Protein AF-A0A7R9R1J5-F1 (afdb_monomer)

Mean predicted aligned error: 9.95 Å

Sequence (197 aa):
ITLSDVMETMSLGPNGSLLYCIDFLDENFDWFCDELVNAVKSVTKPNESMVPYVIIDCPGQIELYTNHTALKSFVNKLNSLAKRETPTDGSDGSVGLDVRLVVVNIVDSHYTNDASKFISVALNCLNSMIHLEMPHISVLSKVDLIQKYSKTDFGLDFYCDLLDLNYLVDKVNEQNDPFLAKYKKLTAALAGVIEDY

Foldseek 3Di:
DDLVVQCVVVVDDSVRSLLVVLLVCLVVVVVVVVVVVVVQVVPDDPPDPDRDDDDDDDDPDLCCLQPRCSVLSSLVVVVVLLVDDQPPDPPDPPPSDNDDDEAEAEDECLQLQALVSLLVVLLSQVSSCVRNVHHYDYHYPPVVCNVVNDPRPDDPVCSVVVPDSVVSLVVQCVVPDPVSVVCSVVSVVSSVVSVVD

Organism: NCBI:txid334625

pLDDT: mean 77.66, std 12.55, range [39.31, 91.81]

Solvent-accessible surface area (backbone atoms only — not comparable to full-atom values): 11901 Å² total; per-residue (Å²): 138,52,65,66,57,41,24,68,74,68,73,36,56,77,70,57,21,49,53,49,52,43,43,54,48,43,76,43,40,68,62,53,48,54,52,49,52,51,55,52,57,74,73,52,53,99,87,55,92,68,81,85,86,84,87,82,89,72,79,90,58,64,61,51,50,69,72,43,59,42,56,38,50,39,52,50,54,52,52,50,36,34,68,41,74,60,65,91,60,89,81,58,91,70,80,52,52,73,47,87,81,71,46,75,46,78,40,65,37,78,40,68,76,39,55,68,50,35,53,55,50,52,52,49,53,52,47,32,35,65,61,56,72,50,60,69,46,80,40,78,34,66,62,85,50,44,78,73,76,44,86,59,96,61,62,71,63,55,75,73,65,61,79,58,52,65,59,40,43,51,52,52,49,69,69,67,45,76,70,53,56,74,41,47,71,55,53,47,52,54,36,49,60,61,73,77,107

Radius of gyration: 21.5 Å; Cα contacts (8 Å, |Δi|>4): 169; chains: 1; bounding box: 44×46×65 Å

Structure (mmCIF, N/CA/C/O backbone):
data_AF-A0A7R9R1J5-F1
#
_entry.id   AF-A0A7R9R1J5-F1
#
loop_
_atom_site.group_PDB
_atom_site.id
_atom_site.type_symbol
_atom_site.label_atom_id
_atom_site.label_alt_id
_atom_site.label_comp_id
_atom_site.label_asym_id
_atom_site.label_entity_id
_atom_site.label_seq_id
_atom_site.pdbx_PDB_ins_code
_atom_site.Cartn_x
_atom_site.Cartn_y
_atom_site.Cartn_z
_atom_site.occupancy
_atom_site.B_iso_or_equiv
_atom_site.auth_seq_id
_atom_site.auth_comp_id
_atom_site.auth_asym_id
_atom_site.auth_atom_id
_atom_site.pdbx_PDB_model_num
ATOM 1 N N . ILE A 1 1 ? 19.173 6.528 -9.578 1.00 70.25 1 ILE A N 1
ATOM 2 C 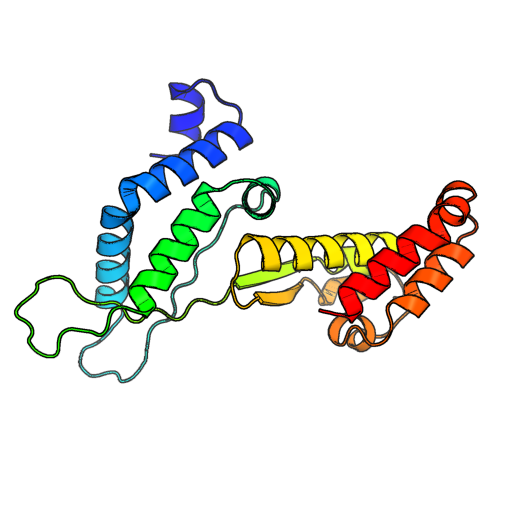CA . ILE A 1 1 ? 18.865 7.662 -8.683 1.00 70.25 1 ILE A CA 1
ATOM 3 C C . ILE A 1 1 ? 18.465 7.091 -7.335 1.00 70.25 1 ILE A C 1
ATOM 5 O O . ILE A 1 1 ? 17.623 6.201 -7.301 1.00 70.25 1 ILE A O 1
ATOM 9 N N . THR A 1 2 ? 19.137 7.482 -6.259 1.00 83.69 2 THR A N 1
ATOM 10 C CA . THR A 1 2 ? 18.783 7.047 -4.901 1.00 83.69 2 THR A CA 1
ATOM 11 C C . THR A 1 2 ? 17.933 8.111 -4.208 1.00 83.69 2 THR A C 1
ATOM 13 O O . THR A 1 2 ? 17.929 9.272 -4.615 1.00 83.69 2 THR A O 1
ATOM 16 N N . LEU A 1 3 ? 17.216 7.730 -3.145 1.00 83.50 3 LEU A N 1
ATOM 17 C CA . LEU A 1 3 ? 16.446 8.680 -2.334 1.00 83.50 3 LEU A CA 1
ATOM 18 C C . LEU A 1 3 ? 17.342 9.805 -1.788 1.00 83.50 3 LEU A C 1
ATOM 20 O O . LEU A 1 3 ? 16.948 10.967 -1.815 1.00 83.50 3 LEU A O 1
ATOM 24 N N . SER A 1 4 ? 18.558 9.465 -1.345 1.00 86.50 4 SER A N 1
ATOM 25 C CA . SER A 1 4 ? 19.550 10.426 -0.855 1.00 86.50 4 SER A CA 1
ATOM 26 C C . SER A 1 4 ? 19.950 11.437 -1.931 1.00 86.50 4 SER A C 1
ATOM 28 O O . SER A 1 4 ? 19.957 12.635 -1.656 1.00 86.50 4 SER A O 1
ATOM 30 N N . ASP A 1 5 ? 20.172 10.982 -3.169 1.00 87.31 5 ASP A N 1
ATOM 31 C CA . ASP A 1 5 ? 20.510 11.874 -4.289 1.00 87.31 5 ASP A CA 1
ATOM 32 C C . ASP A 1 5 ? 19.386 12.890 -4.554 1.00 87.31 5 ASP A C 1
ATOM 34 O O . ASP A 1 5 ? 19.644 14.065 -4.816 1.00 87.31 5 ASP A O 1
ATOM 38 N N . VAL A 1 6 ? 18.123 12.453 -4.464 1.00 87.44 6 VAL A N 1
ATOM 39 C CA . VAL A 1 6 ? 16.944 13.319 -4.636 1.00 87.44 6 VAL A CA 1
ATOM 40 C C . VAL A 1 6 ? 16.826 14.316 -3.490 1.00 87.44 6 VAL A C 1
ATOM 42 O O . VAL A 1 6 ? 16.551 15.489 -3.736 1.00 87.44 6 VAL A O 1
ATOM 45 N N . MET A 1 7 ? 17.037 13.878 -2.247 1.00 87.56 7 MET A N 1
ATOM 46 C CA . MET A 1 7 ? 17.012 14.760 -1.075 1.00 87.56 7 MET A CA 1
ATOM 47 C C . MET A 1 7 ? 18.022 15.901 -1.215 1.00 87.56 7 MET A C 1
ATOM 49 O O . MET A 1 7 ? 17.665 17.060 -1.006 1.00 87.56 7 MET A O 1
ATOM 53 N N . GLU A 1 8 ? 19.253 15.590 -1.622 1.00 89.06 8 GLU A N 1
ATOM 54 C CA . GLU A 1 8 ? 20.317 16.583 -1.802 1.00 89.06 8 GLU A CA 1
ATOM 55 C C . GLU A 1 8 ? 20.059 17.497 -3.006 1.00 89.06 8 GLU A C 1
ATOM 57 O O . GLU A 1 8 ? 20.161 18.719 -2.895 1.00 89.06 8 GLU A O 1
ATOM 62 N N . THR A 1 9 ? 19.670 16.925 -4.147 1.00 88.19 9 THR A N 1
ATOM 63 C CA . THR A 1 9 ? 19.517 17.677 -5.404 1.00 88.19 9 THR A CA 1
ATOM 64 C C . THR A 1 9 ? 18.277 18.569 -5.402 1.00 88.19 9 THR A C 1
ATOM 66 O O . THR A 1 9 ? 18.324 19.704 -5.873 1.00 88.19 9 THR A O 1
ATOM 69 N N . MET A 1 10 ? 17.156 18.070 -4.874 1.00 85.81 10 MET A N 1
ATOM 70 C CA . MET A 1 10 ? 15.873 18.782 -4.869 1.00 85.81 10 MET A CA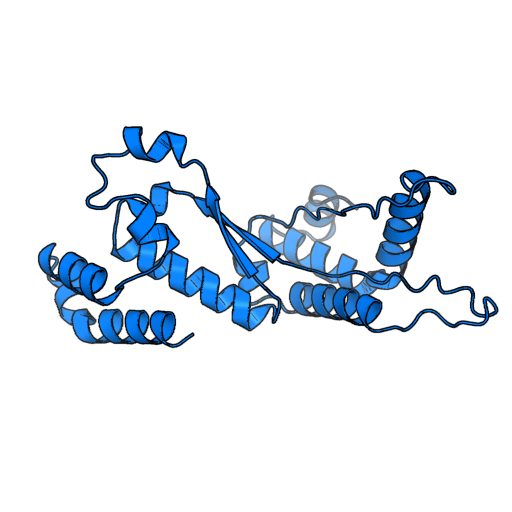 1
ATOM 71 C C . MET A 1 10 ? 15.634 19.558 -3.566 1.00 85.81 10 MET A C 1
ATOM 73 O O . MET A 1 10 ? 14.635 20.266 -3.460 1.00 85.81 10 MET A O 1
ATOM 77 N N . SER A 1 11 ? 16.530 19.445 -2.573 1.00 88.94 11 SER A N 1
ATOM 78 C CA . SER A 1 11 ? 16.364 20.047 -1.238 1.00 88.94 11 SER A CA 1
ATOM 79 C C . SER A 1 11 ? 15.032 19.667 -0.571 1.00 88.94 11 SER A C 1
ATOM 81 O O . SER A 1 11 ? 14.379 20.488 0.076 1.00 88.94 11 SER A O 1
ATOM 83 N N . LEU A 1 12 ? 14.614 18.411 -0.750 1.00 88.56 12 LEU A N 1
ATOM 84 C CA . LEU A 1 12 ? 13.368 17.867 -0.215 1.00 88.56 12 LEU A CA 1
ATOM 85 C C . LEU A 1 12 ? 13.627 17.053 1.059 1.00 88.56 12 LEU A C 1
ATOM 87 O O . LEU A 1 12 ? 14.676 16.434 1.234 1.00 88.56 12 LEU A O 1
ATOM 91 N N . GLY A 1 13 ? 12.639 17.037 1.958 1.00 88.31 13 GLY A N 1
ATOM 92 C CA . GLY A 1 13 ? 12.633 16.116 3.096 1.00 88.31 13 GLY A CA 1
ATOM 93 C C . GLY A 1 13 ? 12.353 14.666 2.664 1.00 88.31 13 GLY A C 1
ATOM 94 O O . GLY A 1 13 ? 11.869 14.451 1.552 1.00 88.31 13 GLY A O 1
ATOM 95 N N . PRO A 1 14 ? 12.559 13.670 3.548 1.00 85.12 14 PRO A N 1
ATOM 96 C CA . PRO A 1 14 ? 12.478 12.245 3.201 1.00 85.12 14 PRO A CA 1
ATOM 97 C C . PRO A 1 14 ? 11.175 11.833 2.499 1.00 85.12 14 PRO A C 1
ATOM 99 O O . PRO A 1 14 ? 11.214 11.154 1.476 1.00 85.12 14 PRO A O 1
ATOM 102 N N . ASN A 1 15 ? 10.022 12.293 3.001 1.00 85.25 15 ASN A N 1
ATOM 103 C CA . ASN A 1 15 ? 8.720 11.977 2.405 1.00 85.25 15 ASN A CA 1
ATOM 104 C C . ASN A 1 15 ? 8.521 12.681 1.054 1.00 85.25 15 ASN A C 1
ATOM 106 O O . ASN A 1 15 ? 7.999 12.078 0.124 1.00 85.25 15 ASN A O 1
ATOM 110 N N . GLY A 1 16 ? 8.974 13.932 0.919 1.00 86.81 16 GLY A N 1
ATOM 111 C CA . GLY A 1 16 ? 8.889 14.677 -0.342 1.00 86.81 16 GLY A CA 1
ATOM 112 C C . GLY A 1 16 ? 9.748 14.050 -1.439 1.00 86.81 16 GLY A C 1
ATOM 113 O O . GLY A 1 16 ? 9.293 13.891 -2.567 1.00 86.81 16 GLY A O 1
ATOM 114 N N . SER A 1 17 ? 10.962 13.621 -1.093 1.00 88.75 17 SER A N 1
ATOM 115 C CA . SER A 1 17 ? 11.841 12.894 -2.011 1.00 88.75 17 SER A CA 1
ATOM 116 C C . SER A 1 17 ? 11.265 11.545 -2.420 1.00 88.75 17 SER A C 1
ATOM 118 O O . SER A 1 17 ? 11.443 11.131 -3.559 1.00 88.75 17 SER A O 1
ATOM 120 N N . LEU A 1 18 ? 10.554 10.864 -1.520 1.00 87.56 18 LEU A N 1
ATOM 121 C CA . LEU A 1 18 ? 9.912 9.593 -1.829 1.00 87.56 18 LEU A CA 1
ATOM 122 C C . LEU A 1 18 ? 8.766 9.762 -2.833 1.00 87.56 18 LEU A C 1
ATOM 124 O O . LEU A 1 18 ? 8.685 8.982 -3.777 1.00 87.56 18 LEU A O 1
ATOM 128 N N . LEU A 1 19 ? 7.927 10.789 -2.659 1.00 86.62 19 LEU A N 1
ATOM 129 C CA . LEU A 1 19 ? 6.870 11.129 -3.621 1.00 86.62 19 LEU A CA 1
ATOM 130 C C . LEU A 1 19 ? 7.473 11.406 -5.001 1.00 86.62 19 LEU A C 1
ATOM 132 O O . LEU A 1 19 ? 7.076 10.774 -5.976 1.00 86.62 19 LEU A O 1
ATOM 136 N N . TYR A 1 20 ? 8.524 12.229 -5.043 1.00 89.06 20 TYR A N 1
ATOM 137 C CA . TYR A 1 20 ? 9.254 12.525 -6.274 1.00 89.06 20 TYR A CA 1
ATOM 138 C C . TYR A 1 20 ? 9.823 11.265 -6.942 1.00 89.06 20 TYR A C 1
ATOM 140 O O . TYR A 1 20 ? 9.736 11.115 -8.156 1.00 89.06 20 TYR A O 1
ATOM 148 N N . CYS A 1 21 ? 10.396 10.333 -6.174 1.00 89.31 21 CYS A N 1
ATOM 149 C CA . CYS A 1 21 ? 10.896 9.072 -6.728 1.00 89.31 21 CYS A CA 1
ATOM 150 C C . CYS A 1 21 ? 9.784 8.249 -7.394 1.00 89.31 21 CYS A C 1
ATOM 152 O O . CYS A 1 21 ? 10.038 7.615 -8.416 1.00 89.31 21 CYS A O 1
ATOM 154 N N . ILE A 1 22 ? 8.575 8.244 -6.825 1.00 88.88 22 ILE A N 1
ATOM 155 C CA . ILE A 1 22 ? 7.426 7.535 -7.403 1.00 88.88 22 ILE A CA 1
ATOM 156 C C . ILE A 1 22 ? 6.906 8.256 -8.650 1.00 88.88 22 ILE A C 1
ATOM 158 O O . ILE A 1 22 ? 6.609 7.582 -9.632 1.00 88.88 22 ILE A O 1
ATOM 162 N N . ASP A 1 23 ? 6.854 9.590 -8.650 1.00 89.69 23 ASP A N 1
ATOM 163 C CA . ASP A 1 23 ? 6.521 10.374 -9.849 1.00 89.69 23 ASP A CA 1
ATOM 164 C C . ASP A 1 23 ? 7.506 10.080 -10.983 1.00 89.69 23 ASP A C 1
ATOM 166 O O . ASP A 1 23 ? 7.111 9.728 -12.092 1.00 89.69 23 ASP A O 1
ATOM 170 N N . PHE A 1 24 ? 8.803 10.131 -10.678 1.00 91.56 24 PHE A N 1
ATOM 171 C CA . PHE A 1 24 ? 9.857 9.835 -11.639 1.00 91.56 24 PHE A CA 1
ATOM 172 C C . PHE A 1 24 ? 9.759 8.397 -12.167 1.00 91.56 24 PHE A C 1
ATOM 174 O O . PHE A 1 24 ? 9.963 8.161 -13.357 1.00 91.56 24 PHE A O 1
ATOM 181 N N . LEU A 1 25 ? 9.430 7.426 -11.310 1.00 90.25 25 LEU A N 1
ATOM 182 C CA . LEU A 1 25 ? 9.207 6.042 -11.732 1.00 90.25 25 LEU A CA 1
ATOM 183 C C . LEU A 1 25 ? 7.984 5.914 -12.655 1.00 90.25 25 LEU A C 1
ATOM 185 O O . LEU A 1 25 ? 8.049 5.186 -13.643 1.00 90.25 25 LEU A O 1
ATOM 189 N N . ASP A 1 26 ? 6.891 6.621 -12.359 1.00 90.94 26 ASP A N 1
ATOM 190 C CA . ASP A 1 26 ? 5.673 6.605 -13.176 1.00 90.94 26 ASP A CA 1
ATOM 191 C C . ASP A 1 26 ? 5.871 7.280 -14.545 1.00 90.94 26 ASP A C 1
ATOM 193 O O . ASP A 1 26 ? 5.334 6.813 -15.556 1.00 90.94 26 ASP A O 1
ATOM 197 N N . GLU A 1 27 ? 6.666 8.350 -14.607 1.00 91.56 27 GLU A N 1
ATOM 198 C CA . GLU A 1 27 ? 7.060 9.001 -15.864 1.00 91.56 27 GLU A CA 1
ATOM 199 C C . GLU A 1 27 ? 7.967 8.104 -16.717 1.00 91.56 27 GLU A C 1
ATOM 201 O O . GLU A 1 27 ? 7.839 8.080 -17.940 1.00 91.56 27 GLU A O 1
ATOM 206 N N . ASN A 1 28 ? 8.843 7.321 -16.082 1.00 90.94 28 ASN A N 1
ATOM 207 C CA . ASN A 1 28 ? 9.781 6.412 -16.746 1.00 90.94 28 ASN A CA 1
ATOM 208 C C . ASN A 1 28 ? 9.271 4.958 -16.763 1.00 90.94 28 ASN A C 1
ATOM 210 O O . ASN A 1 28 ? 10.048 4.007 -16.654 1.00 90.94 28 ASN A O 1
ATOM 214 N N . PHE A 1 29 ? 7.957 4.778 -16.908 1.00 89.38 29 PHE A N 1
ATOM 215 C CA . PHE A 1 29 ? 7.307 3.468 -16.840 1.00 89.38 29 PHE A CA 1
ATOM 216 C C . PHE A 1 29 ? 7.820 2.465 -17.887 1.00 89.38 29 PHE A C 1
ATOM 218 O O . PHE A 1 29 ? 7.972 1.283 -17.582 1.00 89.38 29 PHE A O 1
ATOM 225 N N . ASP A 1 30 ? 8.128 2.927 -19.101 1.00 88.12 30 ASP A N 1
ATOM 226 C CA . ASP A 1 30 ? 8.630 2.065 -20.180 1.00 88.12 30 ASP A CA 1
ATOM 227 C C . ASP A 1 30 ? 9.972 1.419 -19.805 1.00 88.12 30 ASP A C 1
ATOM 229 O O . ASP A 1 30 ? 10.159 0.217 -19.986 1.00 88.12 30 ASP A O 1
ATOM 233 N N . TRP A 1 31 ? 10.867 2.187 -19.173 1.00 90.75 31 TRP A N 1
ATOM 234 C CA . TRP A 1 31 ? 12.130 1.660 -18.652 1.00 90.75 31 TRP A CA 1
ATOM 235 C C . TRP A 1 31 ? 11.894 0.579 -17.589 1.00 90.75 31 TRP A C 1
ATOM 237 O O . TRP A 1 31 ? 12.532 -0.472 -17.623 1.00 90.75 31 TRP A O 1
ATOM 247 N N . PHE A 1 32 ? 10.944 0.798 -16.672 1.00 89.19 32 PHE A N 1
ATOM 248 C CA . PHE A 1 32 ? 10.592 -0.205 -15.664 1.00 89.19 32 PHE A CA 1
ATOM 249 C C . PHE A 1 32 ? 10.073 -1.499 -16.307 1.00 89.19 32 PHE A C 1
ATOM 251 O O . PHE A 1 32 ? 10.412 -2.592 -15.855 1.00 89.19 32 PHE A O 1
ATOM 258 N N . CYS A 1 33 ? 9.274 -1.390 -17.371 1.00 86.38 33 CYS A N 1
ATOM 259 C CA . CYS A 1 33 ? 8.762 -2.549 -18.100 1.00 86.38 33 CYS A CA 1
ATOM 260 C C . CYS A 1 33 ? 9.885 -3.367 -18.736 1.00 86.38 33 CYS A C 1
ATOM 262 O O . CYS A 1 33 ? 9.887 -4.593 -18.610 1.00 86.38 33 CYS A O 1
ATOM 264 N N . ASP A 1 34 ? 10.848 -2.707 -19.378 1.00 86.88 34 ASP A N 1
ATOM 265 C CA . ASP A 1 34 ? 11.995 -3.377 -19.992 1.00 86.88 34 ASP A CA 1
ATOM 266 C C . ASP A 1 34 ? 12.834 -4.121 -18.945 1.00 86.88 34 ASP A C 1
ATOM 268 O O . ASP A 1 34 ? 13.179 -5.294 -19.130 1.00 86.88 34 ASP A O 1
ATOM 272 N N . GLU A 1 35 ? 13.099 -3.484 -17.803 1.00 89.06 35 GLU A N 1
ATOM 273 C CA . GLU A 1 35 ? 13.805 -4.110 -16.681 1.00 89.06 35 GLU A CA 1
ATOM 274 C C . GLU A 1 35 ? 13.026 -5.298 -16.102 1.00 89.06 35 GLU A C 1
ATOM 276 O O . GLU A 1 35 ? 13.607 -6.358 -15.852 1.00 89.06 35 GLU A O 1
ATOM 281 N N . LEU A 1 36 ? 11.705 -5.173 -15.951 1.00 86.50 36 LEU A N 1
ATOM 282 C CA . LEU A 1 36 ? 10.837 -6.254 -15.483 1.00 86.50 36 LEU A CA 1
ATOM 283 C C . LEU A 1 36 ? 10.868 -7.455 -16.440 1.00 86.50 36 LEU A C 1
ATOM 285 O O . LEU A 1 36 ? 11.023 -8.597 -16.000 1.00 86.50 36 LEU A O 1
ATOM 289 N N . VAL A 1 37 ? 10.765 -7.210 -17.748 1.00 84.06 37 VAL A N 1
ATOM 290 C CA . VAL A 1 37 ? 10.850 -8.245 -18.791 1.00 84.06 37 VAL A CA 1
ATOM 291 C C . VAL A 1 37 ? 12.206 -8.947 -18.733 1.00 84.06 37 VAL A C 1
ATOM 293 O O . VAL A 1 37 ? 12.266 -10.179 -18.791 1.00 84.06 37 VAL A O 1
ATOM 296 N N . ASN A 1 38 ? 13.296 -8.191 -18.606 1.00 85.62 38 ASN A N 1
ATOM 297 C CA . ASN A 1 38 ? 14.646 -8.743 -18.509 1.00 85.62 38 ASN A CA 1
ATOM 298 C C . ASN A 1 38 ? 14.826 -9.583 -17.238 1.00 85.62 38 ASN A C 1
ATOM 300 O O . ASN A 1 38 ? 15.354 -10.698 -17.311 1.00 85.62 38 ASN A O 1
ATOM 304 N N . ALA A 1 39 ? 14.325 -9.107 -16.096 1.00 86.25 39 ALA A N 1
ATOM 305 C CA . ALA A 1 39 ? 14.359 -9.836 -14.833 1.00 86.25 39 ALA A CA 1
ATOM 306 C C . ALA A 1 39 ? 13.590 -11.162 -14.934 1.00 86.25 39 ALA A C 1
ATOM 308 O O . ALA A 1 39 ? 14.133 -12.218 -14.604 1.00 86.25 39 ALA A O 1
ATOM 309 N N . VAL A 1 40 ? 12.373 -11.141 -15.483 1.00 83.62 40 VAL A N 1
ATOM 310 C CA . VAL A 1 40 ? 11.545 -12.339 -15.698 1.00 83.62 40 VAL A CA 1
ATOM 311 C C . VAL A 1 40 ? 12.221 -13.326 -16.654 1.00 83.62 40 VAL A C 1
ATOM 313 O O . VAL A 1 40 ? 12.295 -14.519 -16.352 1.00 83.62 40 VAL A O 1
ATOM 316 N N . LYS A 1 41 ? 12.782 -12.861 -17.776 1.00 82.50 41 LYS A N 1
ATOM 317 C CA . LYS A 1 41 ? 13.528 -13.717 -18.717 1.00 82.50 41 LYS A CA 1
ATOM 318 C C . LYS A 1 41 ? 14.764 -14.355 -18.085 1.00 82.50 41 LYS A C 1
ATOM 320 O O . LYS A 1 41 ? 15.091 -15.485 -18.425 1.00 82.50 41 LYS A O 1
ATOM 325 N N . SER A 1 42 ? 15.437 -13.661 -17.167 1.00 84.81 42 SER A N 1
ATOM 326 C CA . SER A 1 42 ? 16.642 -14.182 -16.508 1.00 84.81 42 SER A CA 1
ATOM 327 C C . SER A 1 42 ? 16.358 -15.370 -15.579 1.00 84.81 42 SER A C 1
ATOM 329 O O . SER A 1 42 ? 17.218 -16.233 -15.404 1.00 84.81 42 SER A O 1
ATOM 331 N N . VAL A 1 43 ? 15.144 -15.437 -15.018 1.00 83.81 43 VAL A N 1
ATOM 332 C CA . VAL A 1 43 ? 14.707 -16.516 -14.116 1.00 83.81 43 VAL A CA 1
ATOM 333 C C . VAL A 1 43 ? 13.866 -17.587 -14.818 1.00 83.81 43 VAL A C 1
ATOM 335 O O . VAL A 1 43 ? 13.788 -18.713 -14.331 1.00 83.81 43 VAL A O 1
ATOM 338 N N . THR A 1 44 ? 13.263 -17.270 -15.969 1.00 78.62 44 THR A N 1
ATOM 339 C CA . THR A 1 44 ? 12.413 -18.200 -16.726 1.00 78.62 44 THR A CA 1
ATOM 340 C C . THR A 1 44 ? 13.266 -19.088 -17.626 1.00 78.62 44 THR A C 1
ATOM 342 O O . THR A 1 44 ? 13.874 -18.619 -18.588 1.00 78.62 44 THR A O 1
ATOM 345 N N . LYS A 1 45 ? 13.298 -20.396 -17.354 1.00 78.06 45 LYS A N 1
ATOM 346 C CA . LYS A 1 45 ? 13.991 -21.355 -18.225 1.00 78.06 45 LYS A CA 1
ATOM 347 C C . LYS A 1 45 ? 13.068 -21.841 -19.350 1.00 78.06 45 LYS A C 1
ATOM 349 O O . LYS A 1 45 ? 11.916 -22.162 -19.074 1.00 78.06 45 LYS A O 1
ATOM 354 N N . PRO A 1 46 ? 13.578 -22.018 -20.586 1.00 68.31 46 PRO A N 1
ATOM 355 C CA . PRO A 1 46 ? 12.757 -22.380 -21.747 1.00 68.31 46 PRO A CA 1
ATOM 356 C C . PRO A 1 46 ? 12.001 -23.716 -21.636 1.00 68.31 46 PRO A C 1
ATOM 358 O O . PRO A 1 46 ? 11.046 -23.928 -22.372 1.00 68.31 46 PRO A O 1
ATOM 361 N N . ASN A 1 47 ? 12.410 -24.609 -20.727 1.00 67.50 47 ASN A N 1
ATOM 362 C CA . ASN A 1 47 ? 11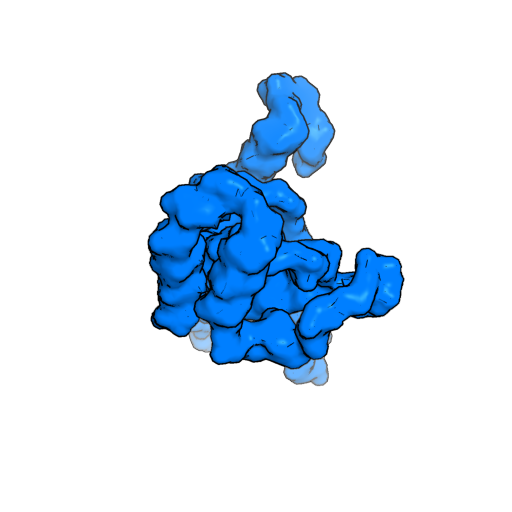.817 -25.940 -20.549 1.00 67.50 47 ASN A CA 1
ATOM 363 C C . ASN A 1 47 ? 11.080 -26.114 -19.208 1.00 67.50 47 ASN A C 1
ATOM 365 O O . ASN A 1 47 ? 10.711 -27.237 -18.862 1.00 67.50 47 ASN A O 1
ATOM 369 N N . GLU A 1 48 ? 10.886 -25.047 -18.428 1.00 66.94 48 GLU A N 1
ATOM 370 C CA . GLU A 1 48 ? 10.149 -25.110 -17.163 1.00 66.94 48 GLU A CA 1
ATOM 371 C C . GLU A 1 48 ? 8.768 -24.468 -17.326 1.00 66.94 48 GLU A C 1
ATOM 373 O O . GLU A 1 48 ? 8.637 -23.319 -17.729 1.00 66.94 48 GLU A O 1
ATOM 378 N N . SER A 1 49 ? 7.721 -25.215 -16.972 1.00 67.38 49 SER A N 1
ATOM 379 C CA . SER A 1 49 ? 6.328 -24.745 -17.016 1.00 67.38 49 SER A CA 1
ATOM 380 C C . SER A 1 49 ? 5.958 -23.838 -15.828 1.00 67.38 49 SER A C 1
ATOM 382 O O . SER A 1 49 ? 4.776 -23.600 -15.579 1.00 67.38 49 SER A O 1
ATOM 384 N N . MET A 1 50 ? 6.945 -23.390 -15.044 1.00 71.50 50 MET A N 1
ATOM 385 C CA . MET A 1 50 ? 6.729 -22.579 -13.850 1.00 71.50 50 MET A CA 1
ATOM 386 C C . MET A 1 50 ? 6.650 -21.102 -14.231 1.00 71.50 50 MET A C 1
ATOM 388 O O . MET A 1 50 ? 7.582 -20.545 -14.804 1.00 71.50 50 MET A O 1
ATOM 392 N N . VAL A 1 51 ? 5.540 -20.465 -13.867 1.00 74.44 51 VAL A N 1
ATOM 393 C CA . VAL A 1 51 ? 5.369 -19.018 -14.012 1.00 74.44 51 VAL A CA 1
ATOM 394 C C . VAL A 1 51 ? 6.083 -18.328 -12.842 1.00 74.44 51 VAL A C 1
ATOM 396 O O . VAL A 1 51 ? 5.818 -18.688 -11.690 1.00 74.44 51 VAL A O 1
ATOM 399 N N . PRO A 1 52 ? 6.996 -17.373 -13.090 1.00 83.38 52 PRO A N 1
ATOM 400 C CA . PRO A 1 52 ? 7.676 -16.659 -12.019 1.00 83.38 52 PRO A CA 1
ATOM 401 C C . PRO A 1 52 ? 6.727 -15.683 -11.314 1.00 83.38 52 PRO A C 1
ATOM 403 O O . PRO A 1 52 ? 5.853 -15.083 -11.937 1.00 83.38 52 PRO A O 1
ATOM 406 N N . TYR A 1 53 ? 6.939 -15.494 -10.012 1.00 86.75 53 TYR A N 1
ATOM 407 C CA . TYR A 1 53 ? 6.290 -14.440 -9.235 1.00 86.75 53 TYR A CA 1
ATOM 408 C C . TYR A 1 53 ? 7.236 -13.254 -9.086 1.00 86.75 53 TYR A C 1
ATOM 410 O O . TYR A 1 53 ? 8.428 -13.434 -8.836 1.00 86.75 53 TYR A O 1
ATOM 418 N N . VAL A 1 54 ? 6.688 -12.046 -9.195 1.00 87.25 54 VAL A N 1
ATOM 419 C CA . VAL A 1 54 ? 7.412 -10.799 -8.940 1.00 87.25 54 VAL A CA 1
ATOM 420 C C . VAL A 1 54 ? 6.842 -10.177 -7.677 1.00 87.25 54 VAL A C 1
ATOM 422 O O . VAL A 1 54 ? 5.638 -9.946 -7.583 1.00 87.25 54 VAL A O 1
ATOM 425 N N . ILE A 1 55 ? 7.712 -9.924 -6.704 1.00 90.81 55 ILE A N 1
ATOM 426 C CA . ILE A 1 55 ? 7.358 -9.245 -5.461 1.00 90.81 55 ILE A CA 1
ATOM 427 C C . ILE A 1 55 ? 7.912 -7.829 -5.555 1.00 90.81 55 ILE A C 1
ATOM 429 O O . ILE A 1 55 ? 9.119 -7.646 -5.701 1.00 90.81 55 ILE A O 1
ATOM 433 N N . ILE A 1 56 ? 7.020 -6.844 -5.489 1.00 88.81 56 ILE A N 1
ATOM 434 C CA . ILE A 1 56 ? 7.378 -5.428 -5.461 1.00 88.81 56 ILE A CA 1
ATOM 435 C C . ILE A 1 56 ? 7.250 -4.971 -4.013 1.00 88.81 56 ILE A C 1
ATOM 437 O O . ILE A 1 56 ? 6.153 -4.978 -3.457 1.00 88.81 56 ILE A O 1
ATOM 441 N N . ASP A 1 57 ? 8.379 -4.617 -3.406 1.00 89.38 57 ASP A N 1
ATOM 442 C CA . ASP A 1 57 ? 8.390 -4.010 -2.080 1.00 89.38 57 ASP A CA 1
ATOM 443 C C . ASP A 1 57 ? 8.105 -2.516 -2.222 1.00 89.38 57 ASP A C 1
ATOM 445 O O . ASP A 1 57 ? 8.877 -1.771 -2.834 1.00 89.38 57 ASP A O 1
ATOM 449 N N . CYS A 1 58 ? 6.952 -2.093 -1.716 1.00 84.19 58 CYS A N 1
ATOM 450 C CA . CYS A 1 58 ? 6.497 -0.720 -1.838 1.00 84.19 58 CYS A CA 1
ATOM 451 C C . CYS A 1 58 ? 6.846 0.069 -0.559 1.00 84.19 58 CYS A C 1
ATOM 453 O O . CYS A 1 58 ? 6.882 -0.494 0.537 1.00 84.19 58 CYS A O 1
ATOM 455 N N . PRO A 1 59 ? 7.084 1.391 -0.640 1.00 83.50 59 PRO A N 1
ATOM 456 C CA . PRO A 1 59 ? 7.513 2.159 0.527 1.00 83.50 59 PRO A CA 1
ATOM 457 C C . PRO A 1 59 ? 6.460 2.178 1.644 1.00 83.50 59 PRO A C 1
ATOM 459 O O . PRO A 1 59 ? 5.273 2.300 1.373 1.00 83.50 59 PRO A O 1
ATOM 462 N N . GLY A 1 60 ? 6.871 2.149 2.913 1.00 78.69 60 GLY A N 1
ATOM 463 C CA . GLY A 1 60 ? 5.941 2.040 4.052 1.00 78.69 60 GLY A CA 1
ATOM 464 C C . GLY A 1 60 ? 5.133 3.298 4.418 1.00 78.69 60 GLY A C 1
ATOM 465 O O . GLY A 1 60 ? 4.465 3.295 5.448 1.00 78.69 60 GLY A O 1
ATOM 466 N N . GLN A 1 61 ? 5.213 4.384 3.641 1.00 82.12 61 GLN A N 1
ATOM 467 C CA . GLN A 1 61 ? 4.522 5.643 3.952 1.00 82.12 61 GLN A CA 1
ATOM 468 C C . GLN A 1 61 ? 3.069 5.601 3.466 1.00 82.12 61 GLN A C 1
ATOM 470 O O . GLN A 1 61 ? 2.805 5.408 2.280 1.00 82.12 61 GLN A O 1
ATOM 475 N N . ILE A 1 62 ? 2.123 5.796 4.383 1.00 73.88 62 ILE A N 1
ATOM 476 C CA . ILE A 1 62 ? 0.679 5.664 4.136 1.00 73.88 62 ILE A CA 1
ATOM 477 C C . ILE A 1 62 ? 0.143 6.701 3.138 1.00 73.88 62 ILE A C 1
ATOM 479 O O . ILE A 1 62 ? -0.814 6.432 2.409 1.00 73.88 62 ILE A O 1
ATOM 483 N N . GLU A 1 63 ? 0.772 7.874 3.059 1.00 74.88 63 GLU A N 1
ATOM 484 C CA . GLU A 1 63 ? 0.377 8.979 2.180 1.00 74.88 63 GLU A CA 1
ATOM 485 C C . GLU A 1 63 ? 0.452 8.597 0.692 1.00 74.88 63 GLU A C 1
ATOM 487 O O . GLU A 1 63 ? -0.308 9.119 -0.132 1.00 74.88 63 GLU A O 1
ATOM 492 N N . LEU A 1 64 ? 1.314 7.633 0.352 1.00 76.00 64 LEU A N 1
ATOM 493 C CA . LEU A 1 64 ? 1.455 7.105 -1.006 1.00 76.00 64 LEU A CA 1
ATOM 494 C C . LEU A 1 64 ? 0.225 6.321 -1.467 1.00 76.00 64 LEU A C 1
ATOM 496 O O . LEU A 1 64 ? -0.125 6.370 -2.643 1.00 76.00 64 LEU A O 1
ATOM 500 N N . TYR A 1 65 ? -0.436 5.622 -0.546 1.00 73.81 65 TYR A N 1
ATOM 501 C CA . TYR A 1 65 ? -1.551 4.717 -0.846 1.00 73.81 65 TYR A CA 1
ATOM 502 C C . TYR A 1 65 ? -2.920 5.341 -0.596 1.00 73.81 65 TYR A C 1
ATOM 504 O O . TYR A 1 65 ? -3.935 4.706 -0.866 1.00 73.81 65 TYR A O 1
ATOM 512 N N . THR A 1 66 ? -2.958 6.550 -0.037 1.00 70.38 66 THR A N 1
ATOM 513 C CA . THR A 1 66 ? -4.202 7.216 0.371 1.00 70.38 66 THR A CA 1
ATOM 514 C C . THR A 1 66 ? -4.492 8.479 -0.426 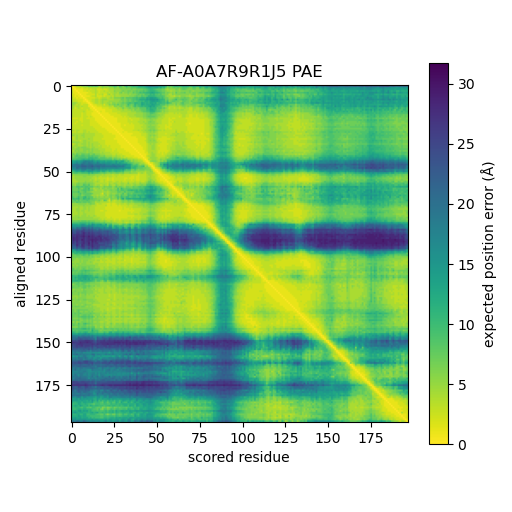1.00 70.38 66 THR A C 1
ATOM 516 O O . THR A 1 66 ? -5.659 8.800 -0.621 1.00 70.38 66 THR A O 1
ATOM 519 N N . ASN A 1 67 ? -3.465 9.200 -0.889 1.00 73.25 67 ASN A N 1
ATOM 520 C CA . ASN A 1 67 ? -3.659 10.478 -1.580 1.00 73.25 67 ASN A CA 1
ATOM 521 C C . ASN A 1 67 ? -2.823 10.621 -2.856 1.00 73.25 67 ASN A C 1
ATOM 523 O O . ASN A 1 67 ? -3.237 11.306 -3.789 1.00 73.25 67 ASN A O 1
ATOM 527 N N . HIS A 1 68 ? -1.647 9.995 -2.924 1.00 80.69 68 HIS A N 1
ATOM 528 C CA . HIS A 1 68 ? -0.771 10.170 -4.076 1.00 80.69 68 HIS A CA 1
ATOM 529 C C . HIS A 1 68 ? -1.319 9.474 -5.332 1.00 80.69 68 HIS A C 1
ATOM 531 O O . HIS A 1 68 ? -1.697 8.300 -5.299 1.00 80.69 68 HIS A O 1
ATOM 537 N N . THR A 1 69 ? -1.360 10.190 -6.456 1.00 84.25 69 THR A N 1
ATOM 538 C CA . THR A 1 69 ? -1.933 9.690 -7.716 1.00 84.25 69 THR A CA 1
ATOM 539 C C . THR A 1 69 ? -0.936 8.904 -8.557 1.00 84.25 69 THR A C 1
ATOM 541 O O . THR A 1 69 ? -1.359 8.006 -9.282 1.00 84.25 69 THR A O 1
ATOM 544 N N . ALA A 1 70 ? 0.368 9.176 -8.451 1.00 86.00 70 ALA A N 1
ATOM 545 C CA . ALA A 1 70 ? 1.359 8.501 -9.290 1.00 86.00 70 ALA A CA 1
ATOM 546 C C . ALA A 1 70 ? 1.461 7.004 -8.998 1.00 86.00 70 ALA A C 1
ATOM 548 O O . ALA A 1 70 ? 1.605 6.216 -9.922 1.00 86.00 70 ALA A O 1
ATOM 549 N N . LEU A 1 71 ? 1.280 6.581 -7.741 1.00 85.94 71 LEU A N 1
ATOM 550 C CA . LEU A 1 71 ? 1.254 5.153 -7.425 1.00 85.94 71 LEU A CA 1
ATOM 551 C C . LEU A 1 71 ? 0.032 4.467 -8.052 1.00 85.94 71 LEU A C 1
ATOM 553 O O . LEU A 1 71 ? 0.160 3.394 -8.636 1.00 85.94 71 LEU A O 1
ATOM 557 N N . LYS A 1 72 ? -1.142 5.107 -7.990 1.00 88.19 72 LYS A N 1
ATOM 558 C CA . LYS A 1 72 ? -2.357 4.619 -8.658 1.00 88.19 72 LYS A CA 1
ATOM 559 C C . LYS A 1 72 ? -2.165 4.544 -10.176 1.00 88.19 72 LYS A C 1
ATOM 561 O O . LYS A 1 72 ? -2.519 3.542 -10.788 1.00 88.19 72 LYS A O 1
ATOM 566 N N . SER A 1 73 ? -1.591 5.586 -10.778 1.00 90.56 73 SER A N 1
ATOM 567 C CA . SER A 1 73 ? -1.235 5.633 -12.204 1.00 90.56 73 SER A CA 1
ATOM 568 C C . SER A 1 73 ? -0.304 4.478 -12.577 1.00 90.56 73 SER A C 1
ATOM 570 O O . SER A 1 73 ? -0.623 3.707 -13.481 1.00 90.56 73 SER A O 1
ATOM 572 N N . PHE A 1 74 ? 0.769 4.281 -11.812 1.00 89.44 74 PHE A N 1
ATOM 573 C CA . PHE A 1 74 ? 1.748 3.218 -12.008 1.00 89.44 74 PHE A CA 1
ATOM 574 C C . PHE A 1 74 ? 1.114 1.823 -11.934 1.00 89.44 74 PHE A C 1
ATOM 576 O O . PHE A 1 74 ? 1.282 1.007 -12.841 1.00 89.44 74 PHE A O 1
ATOM 583 N N . VAL A 1 75 ? 0.316 1.556 -10.895 1.00 88.44 75 VAL A N 1
ATOM 584 C CA . VAL A 1 75 ? -0.402 0.282 -10.730 1.00 88.44 75 VAL A CA 1
ATOM 585 C C . VAL A 1 75 ? -1.398 0.055 -11.870 1.00 88.44 75 VAL A C 1
ATOM 587 O O . VAL A 1 75 ? -1.468 -1.049 -12.409 1.00 88.44 75 VAL A O 1
ATOM 590 N N . ASN A 1 76 ? -2.114 1.093 -12.308 1.00 88.81 76 ASN A N 1
ATOM 591 C CA . ASN A 1 76 ? -3.028 1.010 -13.448 1.00 88.81 76 ASN A CA 1
ATOM 592 C C . ASN A 1 76 ? -2.299 0.734 -14.766 1.00 88.81 76 ASN A C 1
ATOM 594 O O . ASN A 1 76 ? -2.778 -0.072 -15.569 1.00 88.81 76 ASN A O 1
ATOM 598 N N . LYS A 1 77 ? -1.133 1.351 -14.988 1.00 88.62 77 LYS A N 1
ATOM 599 C CA . LYS A 1 77 ? -0.279 1.057 -16.143 1.00 88.62 77 LYS A CA 1
ATOM 600 C C . LYS A 1 77 ? 0.193 -0.397 -16.107 1.00 88.62 77 LYS A C 1
ATOM 602 O O . LYS A 1 77 ? 0.023 -1.085 -17.112 1.00 88.62 77 LYS A O 1
ATOM 607 N N . LEU A 1 78 ? 0.656 -0.912 -14.962 1.00 86.69 78 LEU A N 1
ATOM 608 C CA . LEU A 1 78 ? 1.005 -2.335 -14.816 1.00 86.69 78 LEU A CA 1
ATOM 609 C C . LEU A 1 78 ? -0.192 -3.253 -15.090 1.00 86.69 78 LEU A C 1
ATOM 611 O O . LEU A 1 78 ? -0.065 -4.228 -15.826 1.00 86.69 78 LEU A O 1
ATOM 615 N N . ASN A 1 79 ? -1.369 -2.925 -14.557 1.00 84.88 79 ASN A N 1
ATOM 616 C CA . ASN A 1 79 ? -2.588 -3.703 -14.780 1.00 84.88 79 ASN A CA 1
ATOM 617 C C . ASN A 1 79 ? -3.037 -3.662 -16.253 1.00 84.88 79 ASN A C 1
ATOM 619 O O . ASN A 1 79 ? -3.659 -4.595 -16.753 1.00 84.88 79 ASN A O 1
ATOM 623 N N . SER A 1 80 ? -2.719 -2.590 -16.983 1.00 82.94 80 SER A N 1
ATOM 624 C CA . SER A 1 80 ? -2.997 -2.506 -18.419 1.00 82.94 80 SER A CA 1
ATOM 625 C C . SER A 1 80 ? -2.125 -3.459 -19.242 1.00 82.94 80 SER A C 1
ATOM 627 O O . SER A 1 80 ? -2.601 -3.972 -20.253 1.00 82.94 80 SER A O 1
ATOM 629 N N . LEU A 1 81 ? -0.899 -3.762 -18.789 1.00 77.06 81 LEU A N 1
ATOM 630 C CA . LEU A 1 81 ? -0.027 -4.750 -19.437 1.00 77.06 81 LEU A CA 1
ATOM 631 C C . LEU A 1 81 ? -0.642 -6.150 -19.380 1.00 77.06 81 LEU A C 1
ATOM 633 O O . LEU A 1 81 ? -0.625 -6.850 -20.385 1.00 77.06 81 LEU A O 1
ATOM 637 N N . ALA A 1 82 ? -1.296 -6.487 -18.265 1.00 65.00 82 ALA A N 1
ATOM 638 C CA . ALA A 1 82 ? -2.064 -7.722 -18.091 1.00 65.00 82 ALA A CA 1
ATOM 639 C C . ALA A 1 82 ? -3.160 -7.920 -19.147 1.00 65.00 82 ALA A C 1
ATOM 641 O O . ALA A 1 82 ? -3.500 -9.036 -19.517 1.00 65.00 82 ALA A O 1
ATOM 642 N N . LYS A 1 83 ? -3.759 -6.816 -19.611 1.00 60.19 83 LYS A N 1
ATOM 643 C CA . LYS A 1 83 ? -4.894 -6.830 -20.543 1.00 60.19 83 LYS A CA 1
ATOM 644 C C . LYS A 1 83 ? -4.464 -6.821 -22.007 1.00 60.19 83 LYS A C 1
ATOM 646 O O . LYS A 1 83 ? -5.321 -6.959 -22.879 1.00 60.19 83 LYS A O 1
ATOM 651 N N . ARG A 1 84 ? -3.177 -6.609 -22.303 1.00 56.66 84 ARG A N 1
ATOM 652 C CA . ARG A 1 84 ? -2.671 -6.662 -23.677 1.00 56.66 84 ARG A CA 1
ATOM 653 C C . ARG A 1 84 ? -2.514 -8.129 -24.050 1.00 56.66 84 ARG A C 1
ATOM 655 O O . ARG A 1 84 ? -1.554 -8.772 -23.640 1.00 56.66 84 ARG A O 1
ATOM 662 N N . GLU A 1 85 ? -3.472 -8.642 -24.820 1.00 46.84 85 GLU A N 1
ATOM 663 C CA . GLU A 1 85 ? -3.331 -9.933 -25.488 1.00 46.84 85 GLU A CA 1
ATOM 664 C C . GLU A 1 85 ? -1.992 -9.944 -26.233 1.00 46.84 85 GLU A C 1
ATOM 666 O O . GLU A 1 85 ? -1.689 -9.034 -27.011 1.00 46.84 85 GLU A O 1
ATOM 671 N N . THR A 1 86 ? -1.161 -10.944 -25.945 1.00 47.66 86 THR A N 1
ATOM 672 C CA . THR A 1 86 ? 0.071 -11.182 -26.688 1.00 47.66 86 THR A CA 1
ATOM 673 C C . THR A 1 86 ? -0.290 -11.325 -28.167 1.00 47.66 86 THR A C 1
ATOM 675 O O . THR A 1 86 ? -1.102 -12.190 -28.505 1.00 47.66 86 THR A O 1
ATOM 678 N N . PRO A 1 87 ? 0.270 -10.498 -29.071 1.00 44.72 87 PRO A N 1
ATOM 679 C CA . PRO A 1 87 ? 0.035 -10.676 -30.492 1.00 44.72 87 PRO A CA 1
ATOM 680 C C . PRO A 1 87 ? 0.467 -12.089 -30.891 1.00 44.72 87 PRO A C 1
ATOM 682 O O . PRO A 1 87 ? 1.616 -12.481 -30.696 1.00 44.72 87 PRO A O 1
ATOM 685 N N . THR A 1 88 ? -0.466 -12.865 -31.441 1.00 43.91 88 THR A N 1
ATOM 686 C CA . THR A 1 88 ? -0.228 -14.222 -31.963 1.00 43.91 88 THR A CA 1
ATOM 687 C C . THR A 1 88 ? 0.776 -14.260 -33.117 1.00 43.91 88 THR A C 1
ATOM 689 O O . THR A 1 88 ? 1.314 -15.323 -33.414 1.00 43.91 88 THR A O 1
ATOM 692 N N . ASP A 1 89 ? 1.061 -13.112 -33.732 1.00 43.50 89 ASP A N 1
ATOM 693 C CA . ASP A 1 89 ? 2.173 -12.932 -34.656 1.00 43.50 89 ASP A CA 1
ATOM 694 C C . ASP A 1 89 ? 3.289 -12.176 -33.933 1.00 43.50 89 ASP A C 1
ATOM 696 O O . ASP A 1 89 ? 3.130 -11.012 -33.570 1.00 43.50 89 ASP A O 1
ATOM 700 N N . GLY A 1 90 ? 4.437 -12.831 -33.737 1.00 48.78 90 GLY A N 1
ATOM 701 C CA . GLY A 1 90 ? 5.650 -12.273 -33.122 1.00 48.78 90 GLY A CA 1
ATOM 702 C C . GLY A 1 90 ? 6.330 -11.158 -33.935 1.00 48.78 90 GLY A C 1
ATOM 703 O O . GLY A 1 90 ? 7.556 -11.096 -33.985 1.00 48.78 90 GLY A O 1
ATOM 704 N N . SER A 1 91 ? 5.549 -10.319 -34.617 1.00 39.31 91 SER A N 1
ATOM 705 C CA . SER A 1 91 ? 5.986 -9.217 -35.472 1.00 39.31 91 SER A CA 1
ATOM 706 C C . SER A 1 91 ? 6.022 -7.860 -34.769 1.00 39.31 91 SER A C 1
ATOM 708 O O . SER A 1 91 ? 6.545 -6.915 -35.353 1.00 39.31 91 SER A O 1
ATOM 710 N N . ASP A 1 92 ? 5.498 -7.748 -33.546 1.00 42.78 92 ASP A N 1
ATOM 711 C CA . ASP A 1 92 ? 5.661 -6.552 -32.718 1.00 42.78 92 ASP A CA 1
ATOM 712 C C . ASP A 1 92 ? 6.612 -6.875 -31.558 1.00 42.78 92 ASP A C 1
ATOM 714 O O . ASP A 1 92 ? 6.369 -7.789 -30.772 1.00 42.78 92 ASP A O 1
ATOM 718 N N . GLY A 1 93 ? 7.743 -6.172 -31.478 1.00 42.25 93 GLY A N 1
ATOM 719 C CA . GLY A 1 93 ? 8.813 -6.431 -30.502 1.00 42.25 93 GLY A CA 1
ATOM 720 C C . GLY A 1 93 ? 8.417 -6.166 -29.044 1.00 42.25 93 GLY A C 1
ATOM 721 O O . GLY A 1 93 ? 9.228 -6.362 -28.138 1.00 42.25 93 GLY A O 1
ATOM 722 N N . SER A 1 94 ? 7.181 -5.727 -28.807 1.00 44.00 94 SER A N 1
ATOM 723 C CA . SER A 1 94 ? 6.587 -5.556 -27.489 1.00 44.00 94 SER A CA 1
ATOM 724 C C . SER A 1 94 ? 6.185 -6.914 -26.912 1.00 44.00 94 SER A C 1
ATOM 726 O O . SER A 1 94 ? 5.123 -7.457 -27.209 1.00 44.00 94 SER A O 1
ATOM 728 N N . VAL A 1 95 ? 7.046 -7.470 -26.060 1.00 51.09 95 VAL A N 1
ATOM 729 C CA . VAL A 1 95 ? 6.738 -8.651 -25.244 1.00 51.09 95 VAL A CA 1
ATOM 730 C C . VAL A 1 95 ? 5.566 -8.304 -24.322 1.00 51.09 95 VAL A C 1
ATOM 732 O O . VAL A 1 95 ? 5.754 -7.661 -23.293 1.00 51.09 95 VAL A O 1
ATOM 735 N N . GLY A 1 96 ? 4.348 -8.695 -24.702 1.00 54.12 96 GLY A N 1
ATOM 736 C CA . GLY A 1 96 ? 3.175 -8.585 -23.837 1.00 54.12 96 GLY A CA 1
ATOM 737 C C . GLY A 1 96 ? 3.382 -9.443 -22.592 1.00 54.12 96 GLY A C 1
ATOM 738 O O . GLY A 1 96 ? 3.412 -10.669 -22.682 1.00 54.12 96 GLY A O 1
ATOM 739 N N . LEU A 1 97 ? 3.598 -8.804 -21.442 1.00 65.19 97 LEU A N 1
ATOM 740 C CA . LEU A 1 97 ? 3.706 -9.482 -20.155 1.00 65.19 97 LEU A CA 1
ATOM 741 C C . LEU A 1 97 ? 2.287 -9.614 -19.580 1.00 65.19 97 LEU A C 1
ATOM 743 O O . LEU A 1 97 ? 1.704 -8.623 -19.145 1.00 65.19 97 LEU A O 1
ATOM 747 N N . ASP A 1 98 ? 1.730 -10.826 -19.581 1.00 74.81 98 ASP A N 1
ATOM 748 C CA . ASP A 1 98 ? 0.451 -11.116 -18.918 1.00 74.81 98 ASP A CA 1
ATOM 749 C C . ASP A 1 98 ? 0.658 -11.157 -17.391 1.00 74.81 98 ASP A C 1
ATOM 751 O O . ASP A 1 98 ? 0.960 -12.197 -16.797 1.00 74.81 98 ASP A O 1
ATOM 755 N N . VAL A 1 99 ? 0.599 -9.982 -16.754 1.00 78.19 99 VAL A N 1
ATOM 756 C CA . VAL A 1 99 ? 0.861 -9.810 -15.318 1.00 78.19 99 VAL A CA 1
ATOM 757 C C . VAL A 1 99 ? -0.436 -9.741 -14.531 1.00 78.19 99 VAL A C 1
ATOM 759 O O . VAL A 1 99 ? -1.143 -8.743 -14.557 1.00 78.19 99 VAL A O 1
ATOM 762 N N . ARG A 1 100 ? -0.708 -10.745 -13.703 1.00 85.00 100 ARG A N 1
ATOM 763 C CA . ARG A 1 100 ? -1.818 -10.681 -12.744 1.00 85.00 100 ARG A CA 1
ATOM 764 C C . ARG A 1 100 ? -1.336 -10.082 -11.431 1.00 85.00 100 ARG A C 1
ATOM 766 O O . ARG A 1 100 ? -0.505 -10.671 -10.744 1.00 85.00 100 ARG A O 1
ATOM 773 N N . LEU A 1 101 ? -1.861 -8.911 -11.097 1.00 88.25 101 LEU A N 1
ATOM 774 C CA . LEU A 1 101 ? -1.475 -8.159 -9.909 1.00 88.25 101 LEU A CA 1
ATOM 775 C C . LEU A 1 101 ? -2.427 -8.437 -8.744 1.00 88.25 101 LEU A C 1
ATOM 777 O O . LEU A 1 101 ? -3.643 -8.508 -8.916 1.00 88.25 101 LEU A O 1
ATOM 781 N N . VAL A 1 102 ? -1.858 -8.530 -7.547 1.00 90.81 102 VAL A N 1
ATOM 782 C CA . VAL A 1 102 ? -2.577 -8.572 -6.273 1.00 90.81 102 VAL A CA 1
ATOM 783 C C . VAL A 1 102 ? -1.798 -7.745 -5.262 1.00 90.81 102 VAL A C 1
ATOM 785 O O . VAL A 1 102 ? -0.567 -7.798 -5.235 1.00 90.81 102 VAL A O 1
ATOM 788 N N . VAL A 1 103 ? -2.499 -6.965 -4.447 1.00 90.69 103 VAL A N 1
ATOM 789 C CA . VAL A 1 103 ? -1.874 -6.177 -3.383 1.00 90.69 103 VAL A CA 1
ATOM 790 C C . VAL A 1 103 ? -1.954 -6.969 -2.088 1.00 90.69 103 VAL A C 1
ATOM 792 O O . VAL A 1 103 ? -3.035 -7.362 -1.656 1.00 90.69 103 VAL A O 1
ATOM 795 N N . VAL A 1 104 ? -0.811 -7.198 -1.450 1.00 91.81 104 VAL A N 1
ATOM 796 C CA . VAL A 1 104 ? -0.752 -7.800 -0.115 1.00 91.81 104 VAL A CA 1
ATOM 797 C C . VAL A 1 104 ? -0.566 -6.677 0.894 1.00 91.81 104 VAL A C 1
ATOM 799 O O . VAL A 1 104 ? 0.505 -6.081 0.978 1.00 91.81 104 VAL A O 1
ATOM 802 N N . ASN A 1 105 ? -1.618 -6.370 1.644 1.00 89.62 105 ASN A N 1
ATOM 803 C CA . ASN A 1 105 ? -1.590 -5.332 2.661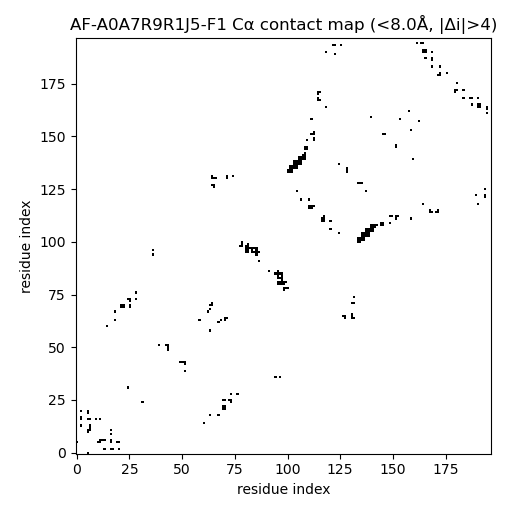 1.00 89.62 105 ASN A CA 1
ATOM 804 C C . ASN A 1 105 ? -1.228 -5.942 4.017 1.00 89.62 105 ASN A C 1
ATOM 806 O O . ASN A 1 105 ? -2.001 -6.709 4.587 1.00 89.62 105 ASN A O 1
ATOM 810 N N . ILE A 1 106 ? -0.047 -5.616 4.533 1.00 89.75 106 ILE A N 1
ATOM 811 C CA . ILE A 1 106 ? 0.477 -6.218 5.759 1.00 89.75 106 ILE A CA 1
ATOM 812 C C . ILE A 1 106 ? 0.155 -5.318 6.953 1.00 89.75 106 ILE A C 1
ATOM 814 O O . ILE A 1 106 ? 0.635 -4.191 7.051 1.00 89.75 106 ILE A O 1
ATOM 818 N N . VAL A 1 107 ? -0.624 -5.844 7.894 1.00 87.00 107 VAL A N 1
ATOM 819 C CA . VAL A 1 107 ? -1.058 -5.149 9.110 1.00 87.00 107 VAL A CA 1
ATOM 820 C C . VAL A 1 107 ? -0.331 -5.721 10.321 1.00 87.00 107 VAL A C 1
ATOM 822 O O . VAL A 1 107 ? -0.218 -6.934 10.460 1.00 87.00 107 VAL A O 1
ATOM 825 N N . ASP A 1 108 ? 0.173 -4.883 11.225 1.00 87.62 108 ASP A N 1
ATOM 826 C CA . ASP A 1 108 ? 0.799 -5.359 12.467 1.00 87.62 108 ASP A CA 1
ATOM 827 C C . ASP A 1 108 ? -0.260 -5.841 13.470 1.00 87.62 108 ASP A C 1
ATOM 829 O O . ASP A 1 108 ? -1.222 -5.132 13.774 1.00 87.62 108 ASP A O 1
ATOM 833 N N . SER A 1 109 ? -0.068 -7.029 14.037 1.00 84.44 109 SER A N 1
ATOM 834 C CA . SER A 1 109 ? -0.954 -7.547 15.080 1.00 84.44 109 SER A CA 1
ATOM 835 C C . SER A 1 109 ? -1.002 -6.702 16.351 1.00 84.44 109 SER A C 1
ATOM 837 O O . SER A 1 109 ? -1.953 -6.806 17.119 1.00 84.44 109 SER A O 1
ATOM 839 N N . HIS A 1 110 ? -0.052 -5.794 16.576 1.00 84.19 110 HIS A N 1
ATOM 840 C CA . HIS A 1 110 ? -0.130 -4.857 17.695 1.00 84.19 110 HIS A CA 1
ATOM 841 C C . HIS A 1 110 ? -1.438 -4.038 17.710 1.00 84.19 110 HIS A C 1
ATOM 843 O O . HIS A 1 110 ? -1.923 -3.668 18.785 1.00 84.19 110 HIS A O 1
ATOM 849 N N . TYR A 1 111 ? -2.028 -3.775 16.538 1.00 81.25 111 TYR A N 1
ATOM 850 C CA . TYR A 1 111 ? -3.270 -3.011 16.415 1.00 81.25 111 TYR A CA 1
ATOM 851 C C . TYR A 1 111 ? -4.517 -3.779 16.871 1.00 81.25 111 TYR A C 1
ATOM 853 O O . TYR A 1 111 ? -5.523 -3.141 17.168 1.00 81.25 111 TYR A O 1
ATOM 861 N N . THR A 1 112 ? -4.455 -5.108 17.014 1.00 76.25 112 THR A N 1
ATOM 862 C CA . THR A 1 112 ? -5.581 -5.921 17.514 1.00 76.25 112 THR A CA 1
ATOM 863 C C . THR A 1 112 ? -5.720 -5.877 19.039 1.00 76.25 112 THR A C 1
ATOM 865 O O . THR A 1 112 ? -6.599 -6.523 19.594 1.00 76.25 112 THR A O 1
ATOM 868 N N . ASN A 1 113 ? -4.856 -5.143 19.749 1.00 76.19 113 ASN A N 1
ATOM 869 C CA . ASN A 1 113 ? -4.965 -4.989 21.205 1.00 76.19 113 ASN A CA 1
ATOM 870 C C . ASN A 1 113 ? -6.059 -3.994 21.631 1.00 76.19 113 ASN A C 1
ATOM 872 O O . ASN A 1 113 ? -6.429 -3.959 22.799 1.00 76.19 113 ASN A O 1
ATOM 876 N N . ASP A 1 114 ? -6.536 -3.148 20.716 1.00 77.19 114 ASP A N 1
ATOM 877 C CA . ASP A 1 114 ? -7.498 -2.084 21.001 1.00 77.19 114 ASP A CA 1
ATOM 878 C C . ASP A 1 114 ? -8.511 -1.998 19.857 1.00 77.19 114 ASP A C 1
ATOM 880 O O . ASP A 1 114 ? -8.139 -1.834 18.694 1.00 77.19 114 ASP A O 1
ATOM 884 N N . ALA A 1 115 ? -9.795 -2.085 20.198 1.00 77.19 115 ALA A N 1
ATOM 885 C CA . ALA A 1 115 ? -10.895 -2.049 19.243 1.00 77.19 115 ALA A CA 1
ATOM 886 C C . ALA A 1 115 ? -10.902 -0.765 18.390 1.00 77.19 115 ALA A C 1
ATOM 888 O O . ALA A 1 115 ? -11.135 -0.826 17.183 1.00 77.19 115 ALA A O 1
ATOM 889 N N . SER A 1 116 ? -10.571 0.391 18.973 1.00 78.62 116 SER A N 1
ATOM 890 C CA . SER A 1 116 ? -10.529 1.667 18.247 1.00 78.62 116 SER A CA 1
ATOM 891 C C . SER A 1 116 ? -9.386 1.698 17.230 1.00 78.62 116 SER A C 1
ATOM 893 O O . SER A 1 116 ? -9.542 2.207 16.114 1.00 78.62 116 SER A O 1
ATOM 895 N N . LYS A 1 117 ? -8.229 1.128 17.596 1.00 81.69 117 LYS A N 1
ATOM 896 C CA . LYS A 1 117 ? -7.074 1.014 16.692 1.00 81.69 117 LYS A CA 1
ATOM 897 C C . LYS A 1 117 ? -7.375 0.053 15.555 1.00 81.69 117 LYS A C 1
ATOM 899 O O . LYS A 1 117 ? -7.077 0.374 14.408 1.00 81.69 117 LYS A O 1
ATOM 904 N N . PHE A 1 118 ? -8.005 -1.076 15.862 1.00 82.94 118 PHE A N 1
ATOM 905 C CA . PHE A 1 118 ? -8.390 -2.059 14.862 1.00 82.94 118 PHE A CA 1
ATOM 906 C C . PHE A 1 118 ? -9.363 -1.473 13.831 1.00 82.94 118 PHE A C 1
ATOM 908 O O . PHE A 1 118 ? -9.092 -1.565 12.637 1.00 82.94 118 PHE A O 1
ATOM 915 N N . ILE A 1 119 ? -10.422 -0.778 14.268 1.00 82.50 119 ILE A N 1
ATOM 916 C CA . ILE A 1 119 ? -11.372 -0.108 13.359 1.00 82.50 119 ILE A CA 1
ATOM 917 C C . ILE A 1 119 ? -10.654 0.921 12.473 1.00 82.50 119 ILE A C 1
ATOM 919 O O . ILE A 1 119 ? -10.878 0.966 11.266 1.00 82.50 119 ILE A O 1
ATOM 923 N N . SER A 1 120 ? -9.748 1.720 13.045 1.00 84.94 120 SER A N 1
ATOM 924 C CA . SER A 1 120 ? -8.974 2.710 12.279 1.00 84.94 120 SER A CA 1
ATOM 925 C C . SER A 1 120 ? -8.108 2.056 11.198 1.00 84.94 120 SER A C 1
ATOM 927 O O . SER A 1 120 ? -8.016 2.558 10.078 1.00 84.94 120 SER A O 1
ATOM 929 N N . VAL A 1 121 ? -7.490 0.918 11.517 1.00 86.50 121 VAL A N 1
ATOM 930 C CA . VAL A 1 121 ? -6.691 0.151 10.559 1.00 86.50 121 VAL A CA 1
ATOM 931 C C . VAL A 1 121 ? -7.572 -0.488 9.490 1.00 86.50 121 VAL A C 1
ATOM 933 O O . VAL A 1 121 ? -7.217 -0.413 8.318 1.00 86.50 121 VAL A O 1
ATOM 936 N N . ALA A 1 122 ? -8.724 -1.054 9.852 1.00 86.06 122 ALA A N 1
ATOM 937 C CA . ALA A 1 122 ? -9.674 -1.624 8.899 1.00 86.06 122 ALA A CA 1
ATOM 938 C C . ALA A 1 122 ? -10.168 -0.568 7.894 1.00 86.06 122 ALA A C 1
ATOM 940 O O . ALA A 1 122 ? -10.124 -0.801 6.687 1.00 86.06 122 ALA A O 1
ATOM 941 N N . LEU A 1 123 ? -10.512 0.635 8.370 1.00 86.50 123 LEU A N 1
ATOM 942 C CA . LEU A 1 123 ? -10.860 1.770 7.508 1.00 86.50 123 LEU A CA 1
ATOM 943 C C . LEU A 1 123 ? -9.715 2.157 6.576 1.00 86.50 123 LEU A C 1
ATOM 945 O O . LEU A 1 123 ? -9.948 2.455 5.408 1.00 86.50 123 LEU A O 1
ATOM 949 N N . ASN A 1 124 ? -8.477 2.144 7.070 1.00 86.88 124 ASN A N 1
ATOM 950 C CA . ASN A 1 124 ? -7.327 2.430 6.225 1.00 86.88 124 ASN A CA 1
ATOM 951 C C . ASN A 1 124 ? -7.119 1.353 5.148 1.00 86.88 124 ASN A C 1
ATOM 953 O O . ASN A 1 124 ? -6.839 1.688 4.001 1.00 86.88 124 ASN A O 1
ATOM 957 N N . CYS A 1 125 ? -7.303 0.074 5.490 1.00 86.81 125 CYS A N 1
ATOM 958 C CA . CYS A 1 125 ? -7.233 -1.027 4.528 1.00 86.81 125 CYS A CA 1
ATOM 959 C C . CYS A 1 125 ? -8.279 -0.856 3.419 1.00 86.81 125 CYS A C 1
ATOM 961 O O . CYS A 1 125 ? -7.944 -0.975 2.240 1.00 86.81 125 CYS A O 1
ATOM 963 N N . LEU A 1 126 ? -9.518 -0.529 3.800 1.00 86.69 126 LEU A N 1
ATOM 964 C CA . LEU A 1 126 ? -10.609 -0.257 2.868 1.00 86.69 126 LEU A CA 1
ATOM 965 C C . LEU A 1 126 ? -10.306 0.964 1.990 1.00 86.69 126 LEU A C 1
ATOM 967 O O . LEU A 1 126 ? -10.445 0.900 0.771 1.00 86.69 126 LEU A O 1
ATOM 971 N N . ASN A 1 127 ? -9.822 2.057 2.584 1.00 88.00 127 ASN A N 1
ATOM 972 C CA . ASN A 1 127 ? -9.453 3.261 1.844 1.00 88.00 127 ASN A CA 1
ATOM 973 C C . ASN A 1 127 ? -8.356 2.977 0.805 1.00 88.00 127 ASN A C 1
ATOM 975 O O . ASN A 1 127 ? -8.474 3.396 -0.343 1.00 88.00 127 ASN A O 1
ATOM 979 N N . SER A 1 128 ? -7.318 2.218 1.170 1.00 85.81 128 SER A N 1
ATOM 980 C CA . SER A 1 128 ? -6.274 1.810 0.224 1.00 85.81 128 SER A CA 1
ATOM 981 C C . SER A 1 128 ? -6.806 0.904 -0.889 1.00 85.81 128 SER A C 1
ATOM 983 O O . SER A 1 128 ? -6.392 1.068 -2.034 1.00 85.81 128 SER A O 1
ATOM 985 N N . MET A 1 129 ? -7.737 -0.007 -0.584 1.00 87.81 129 MET A N 1
ATOM 986 C CA . MET A 1 1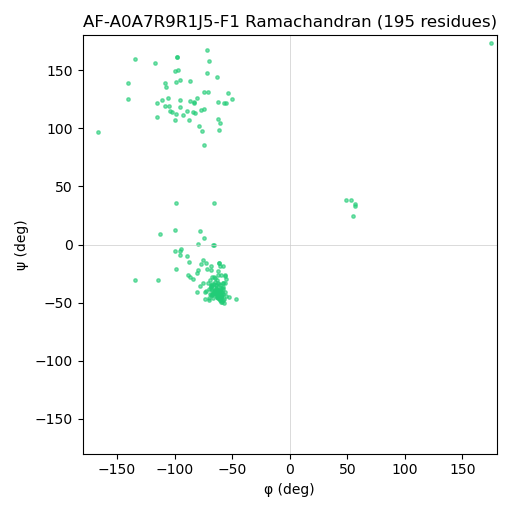29 ? -8.371 -0.872 -1.586 1.00 87.81 129 MET A CA 1
ATOM 987 C C . MET A 1 129 ? -9.170 -0.053 -2.610 1.00 87.81 129 MET A C 1
ATOM 989 O O . MET A 1 129 ? -9.021 -0.256 -3.815 1.00 87.81 129 MET A O 1
ATOM 993 N N . ILE A 1 130 ? -9.958 0.921 -2.143 1.00 87.38 130 ILE A N 1
ATOM 994 C CA . ILE A 1 130 ? -10.730 1.829 -3.005 1.00 87.38 130 ILE A CA 1
ATOM 995 C C . ILE A 1 130 ? -9.801 2.735 -3.817 1.00 87.38 130 ILE A C 1
ATOM 997 O O . ILE A 1 130 ? -10.043 2.965 -4.999 1.00 87.38 130 ILE A O 1
ATOM 1001 N N . HIS A 1 131 ? -8.736 3.260 -3.206 1.00 86.12 131 HIS A N 1
ATOM 1002 C CA . HIS A 1 131 ? -7.822 4.176 -3.890 1.00 86.12 131 HIS A CA 1
ATOM 1003 C C . HIS A 1 131 ? -7.047 3.480 -5.010 1.00 86.12 131 HIS A C 1
ATOM 1005 O O . HIS A 1 131 ? -6.971 4.019 -6.117 1.00 86.12 131 HIS A O 1
ATOM 1011 N N . LEU A 1 132 ? -6.500 2.288 -4.741 1.00 85.44 132 LEU A N 1
ATOM 1012 C CA . LEU A 1 132 ? -5.709 1.519 -5.707 1.00 85.44 132 LEU A CA 1
ATOM 1013 C C . LEU A 1 132 ? -6.556 0.744 -6.719 1.00 85.44 132 LEU A C 1
ATOM 1015 O O . LEU A 1 132 ? -6.040 0.432 -7.785 1.00 85.44 132 LEU A O 1
ATOM 1019 N N . GLU A 1 133 ? -7.823 0.453 -6.413 1.00 87.44 133 GLU A N 1
ATOM 1020 C CA . GLU A 1 133 ? -8.746 -0.296 -7.285 1.00 87.44 133 GLU A CA 1
ATOM 1021 C C . GLU A 1 133 ? -8.214 -1.689 -7.675 1.00 87.44 133 GLU A C 1
ATOM 1023 O O . GLU A 1 133 ? -8.441 -2.185 -8.781 1.00 87.44 133 GLU A O 1
ATOM 1028 N N . MET A 1 134 ? -7.501 -2.338 -6.749 1.00 86.44 134 MET A N 1
ATOM 1029 C CA . MET A 1 134 ? -6.888 -3.652 -6.952 1.00 86.44 134 MET A CA 1
ATOM 1030 C C . MET A 1 134 ? -7.470 -4.707 -6.006 1.00 86.44 134 MET A C 1
ATOM 1032 O O . MET A 1 134 ? -7.940 -4.368 -4.920 1.00 86.44 134 MET A O 1
ATOM 1036 N N . PRO A 1 135 ? -7.398 -6.005 -6.360 1.00 88.19 135 PRO A N 1
ATOM 1037 C CA . PRO A 1 135 ? -7.659 -7.068 -5.400 1.00 88.19 135 PRO A CA 1
ATOM 1038 C C . PRO A 1 135 ? -6.628 -6.996 -4.266 1.00 88.19 135 PRO A C 1
ATOM 1040 O O . PRO A 1 135 ? -5.418 -7.055 -4.505 1.00 88.19 135 PRO A O 1
ATOM 1043 N N . HIS A 1 136 ? -7.118 -6.857 -3.035 1.00 88.56 136 HIS A N 1
ATOM 1044 C CA . HIS A 1 136 ? -6.303 -6.773 -1.826 1.00 88.56 136 HIS A CA 1
ATOM 1045 C C . HIS A 1 136 ? -6.430 -8.050 -0.995 1.00 88.56 136 HIS A C 1
ATOM 1047 O O . HIS A 1 136 ? -7.523 -8.572 -0.791 1.00 88.56 136 HIS A O 1
ATOM 1053 N N . ILE A 1 137 ? -5.305 -8.508 -0.457 1.00 90.06 137 ILE A N 1
ATOM 1054 C CA . ILE A 1 137 ? -5.238 -9.530 0.584 1.00 90.06 137 ILE A CA 1
ATOM 1055 C C . ILE A 1 137 ? -4.648 -8.861 1.820 1.00 90.06 137 ILE A C 1
ATOM 1057 O O . ILE A 1 137 ? -3.467 -8.512 1.836 1.00 90.06 137 ILE A O 1
ATOM 1061 N N . SER A 1 138 ? -5.465 -8.670 2.853 1.00 87.50 138 SER A N 1
ATOM 1062 C CA . SER A 1 138 ? -5.004 -8.137 4.136 1.00 87.50 138 SER A CA 1
ATOM 1063 C C . SER A 1 138 ? -4.424 -9.265 4.987 1.00 87.50 138 SER A C 1
ATOM 1065 O O . SER A 1 138 ? -5.105 -10.242 5.285 1.00 87.50 138 SER A O 1
ATOM 1067 N N . VAL A 1 139 ? -3.159 -9.137 5.376 1.00 89.12 139 VAL A N 1
ATOM 1068 C CA . VAL A 1 139 ? -2.424 -10.139 6.153 1.00 89.12 139 VAL A CA 1
ATOM 1069 C C . VAL A 1 139 ? -2.072 -9.565 7.514 1.00 89.12 139 VAL A C 1
ATOM 1071 O O . VAL A 1 139 ? -1.351 -8.573 7.615 1.00 89.12 139 VAL A O 1
ATOM 1074 N N . LEU A 1 140 ? -2.528 -10.232 8.572 1.00 87.25 140 LEU A N 1
ATOM 1075 C CA . LEU A 1 140 ? -2.107 -9.922 9.931 1.00 87.25 140 LEU A CA 1
ATOM 1076 C C . LEU A 1 140 ? -0.704 -10.494 10.186 1.00 87.25 140 LEU A C 1
ATOM 1078 O O . LEU A 1 140 ? -0.488 -11.704 10.156 1.00 87.25 140 LEU A O 1
ATOM 1082 N N . SER A 1 141 ? 0.262 -9.619 10.431 1.00 88.69 141 SER A N 1
ATOM 1083 C CA . SER A 1 1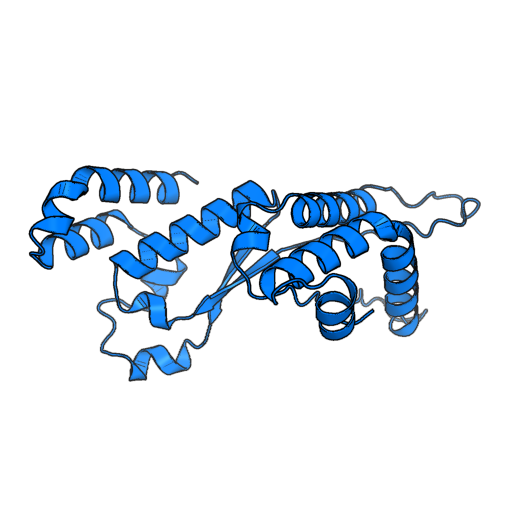41 ? 1.669 -9.946 10.660 1.00 88.69 141 SER A CA 1
ATOM 1084 C C . SER A 1 141 ? 2.030 -9.988 12.140 1.00 88.69 141 SER A C 1
ATOM 1086 O O . SER A 1 141 ? 1.339 -9.433 12.996 1.00 88.69 141 SER A O 1
ATOM 1088 N N . LYS A 1 142 ? 3.159 -10.639 12.442 1.00 87.38 142 LYS A N 1
ATOM 1089 C CA . LYS A 1 142 ? 3.708 -10.769 13.803 1.00 87.38 142 LYS A CA 1
ATOM 1090 C C . LYS A 1 142 ? 2.730 -11.397 14.800 1.00 87.38 142 LYS A C 1
ATOM 1092 O O . LYS A 1 142 ? 2.721 -11.049 15.977 1.00 87.38 142 LYS A O 1
ATOM 1097 N N . VAL A 1 143 ? 1.887 -12.313 14.323 1.00 82.81 143 VAL A N 1
ATOM 1098 C CA . VAL A 1 143 ? 0.871 -13.013 15.128 1.00 82.81 143 VAL A CA 1
ATOM 1099 C C . VAL A 1 143 ? 1.493 -13.739 16.329 1.00 82.81 143 VAL A C 1
ATOM 1101 O O . VAL A 1 143 ? 0.864 -13.869 17.377 1.00 82.81 143 VAL A O 1
ATOM 1104 N N . ASP A 1 144 ? 2.761 -14.139 16.227 1.00 81.94 144 ASP A N 1
ATOM 1105 C CA . ASP A 1 144 ? 3.547 -14.713 17.321 1.00 81.94 144 ASP A CA 1
ATOM 1106 C C . ASP A 1 144 ? 3.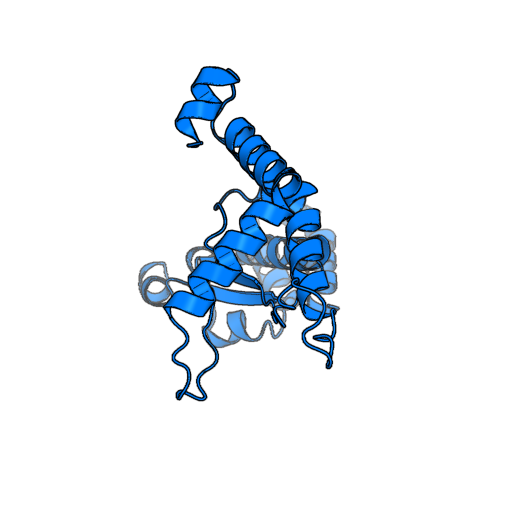696 -13.774 18.533 1.00 81.94 144 ASP A C 1
ATOM 1108 O O . ASP A 1 144 ? 3.863 -14.235 19.666 1.00 81.94 144 ASP A O 1
ATOM 1112 N N . LEU A 1 145 ? 3.611 -12.458 18.326 1.00 81.81 145 LEU A N 1
ATOM 1113 C CA . LEU A 1 145 ? 3.746 -11.461 19.383 1.00 81.81 145 LEU A CA 1
ATOM 1114 C C . LEU A 1 145 ? 2.425 -11.152 20.093 1.00 81.81 145 LEU A C 1
ATOM 1116 O O . LEU A 1 145 ? 2.452 -10.608 21.196 1.00 81.81 145 LEU A O 1
ATOM 1120 N N . ILE A 1 146 ? 1.282 -11.547 19.531 1.00 72.81 146 ILE A N 1
ATOM 1121 C CA . ILE A 1 146 ? -0.044 -11.313 20.125 1.00 72.81 146 ILE A CA 1
ATOM 1122 C C . ILE A 1 146 ? -0.119 -11.880 21.542 1.00 72.81 146 ILE A C 1
ATOM 1124 O O . ILE A 1 146 ? -0.538 -11.191 22.469 1.00 72.81 146 ILE A O 1
ATOM 1128 N N . GLN A 1 147 ? 0.391 -13.100 21.737 1.00 67.25 147 GLN A N 1
ATOM 1129 C CA . GLN A 1 147 ? 0.427 -13.754 23.049 1.00 67.25 147 GLN A CA 1
ATOM 1130 C C . GLN A 1 147 ? 1.273 -12.992 24.082 1.00 67.25 147 GLN A C 1
ATOM 1132 O O . GLN A 1 147 ? 1.082 -13.170 25.284 1.00 67.25 147 GLN A O 1
ATOM 1137 N N . LYS A 1 148 ? 2.215 -12.153 23.630 1.00 67.00 148 LYS A N 1
ATOM 1138 C CA . LYS A 1 148 ? 3.081 -11.339 24.492 1.00 67.00 148 LYS A CA 1
ATOM 1139 C C . LYS A 1 148 ? 2.469 -9.982 24.834 1.00 67.00 148 LYS A C 1
ATOM 1141 O O . LYS A 1 148 ? 2.844 -9.418 25.859 1.00 67.00 148 LYS A O 1
ATOM 1146 N N . TYR A 1 149 ? 1.583 -9.442 23.994 1.00 59.81 149 TYR A N 1
ATOM 1147 C CA . TYR A 1 149 ? 1.097 -8.069 24.147 1.00 59.81 149 TYR A CA 1
ATOM 1148 C C . TYR A 1 149 ? -0.061 -7.917 25.134 1.00 59.81 149 TYR A C 1
ATOM 1150 O O . TYR A 1 149 ? -0.154 -6.870 25.766 1.00 59.81 149 TYR A O 1
ATOM 1158 N N . SER A 1 150 ? -0.904 -8.934 25.312 1.00 52.56 150 SER A N 1
ATOM 1159 C CA . SER A 1 150 ? -1.869 -9.084 26.417 1.00 52.56 150 SER A CA 1
ATOM 1160 C C . SER A 1 150 ? -2.731 -10.327 26.154 1.00 52.56 150 SER A C 1
ATOM 1162 O O . SER A 1 150 ? -2.624 -10.939 25.093 1.00 52.56 150 SER A O 1
ATOM 1164 N N . LYS A 1 151 ? -3.593 -10.729 27.101 1.00 54.56 151 LYS A N 1
ATOM 1165 C CA . LYS A 1 151 ? -4.721 -11.609 26.756 1.00 54.56 151 LYS A CA 1
ATOM 1166 C C . LYS A 1 151 ? -5.555 -10.845 25.734 1.00 54.56 151 LYS A C 1
ATOM 1168 O O . LYS A 1 151 ? -6.236 -9.904 26.124 1.00 54.56 151 LYS A O 1
ATOM 1173 N N . THR A 1 152 ? -5.475 -11.211 24.459 1.00 53.50 152 THR A N 1
ATOM 1174 C CA . THR A 1 152 ? -6.431 -10.701 23.486 1.00 53.50 152 THR A CA 1
ATOM 1175 C C . THR A 1 152 ? -7.825 -10.997 24.005 1.00 53.50 152 THR A C 1
ATOM 1177 O O . THR A 1 152 ? -8.119 -12.124 24.406 1.00 53.50 152 THR A O 1
ATOM 1180 N N . ASP A 1 153 ? -8.677 -9.978 24.015 1.00 53.75 153 ASP A N 1
ATOM 1181 C CA . ASP A 1 153 ? -10.077 -10.125 24.417 1.00 53.75 153 ASP A CA 1
ATOM 1182 C C . ASP A 1 153 ? -10.819 -11.159 23.543 1.00 53.75 153 ASP A C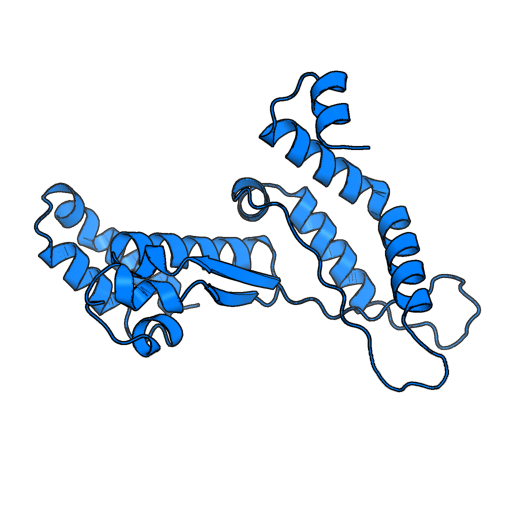 1
ATOM 1184 O O . ASP A 1 153 ? -11.853 -11.685 23.952 1.00 53.75 153 ASP A O 1
ATOM 1188 N N . PHE A 1 154 ? -10.263 -11.484 22.367 1.00 60.38 154 PHE A N 1
ATOM 1189 C CA . PHE A 1 154 ? -10.841 -12.362 21.357 1.00 60.38 154 PHE A CA 1
ATOM 1190 C C . PHE A 1 154 ? -9.822 -13.372 20.805 1.00 60.38 154 PHE A C 1
ATOM 1192 O O . PHE A 1 154 ? -8.603 -13.183 20.898 1.00 60.38 154 PHE A O 1
ATOM 1199 N N . GLY A 1 155 ? -10.339 -14.459 20.223 1.00 63.75 155 GLY A N 1
ATOM 1200 C CA . GLY A 1 155 ? -9.553 -15.402 19.426 1.00 63.75 155 GLY A CA 1
ATOM 1201 C C . GLY A 1 155 ? -9.107 -14.781 18.099 1.00 63.75 155 GLY A C 1
ATOM 1202 O O . GLY A 1 155 ? -9.719 -13.829 17.622 1.00 63.75 155 GLY A O 1
ATOM 1203 N N . LEU A 1 156 ? -8.041 -15.322 17.503 1.00 66.88 156 LEU A N 1
ATOM 1204 C CA . LEU A 1 156 ? -7.482 -14.817 16.243 1.00 66.88 156 LEU A CA 1
ATOM 1205 C C . LEU A 1 156 ? -8.518 -14.820 15.105 1.00 66.88 156 LEU A C 1
ATOM 1207 O O . LEU A 1 156 ? -8.568 -13.880 14.318 1.00 66.88 156 LEU A O 1
ATOM 1211 N N . ASP A 1 157 ? -9.381 -15.837 15.096 1.00 66.88 157 ASP A N 1
ATOM 1212 C CA . ASP A 1 157 ? -10.424 -16.052 14.089 1.00 66.88 157 ASP A CA 1
ATOM 1213 C C . ASP A 1 157 ? -11.395 -14.865 13.998 1.00 66.88 157 ASP A C 1
ATOM 1215 O O . ASP A 1 157 ? -11.821 -14.490 12.913 1.00 66.88 157 ASP A O 1
ATOM 1219 N N . PHE A 1 158 ? -11.662 -14.180 15.118 1.00 68.00 158 PHE A N 1
ATOM 1220 C CA . PHE A 1 158 ? -12.515 -12.988 15.127 1.00 68.00 158 PHE A CA 1
ATOM 1221 C C . PHE A 1 158 ? -11.921 -11.836 14.301 1.00 68.00 158 PHE A C 1
ATOM 1223 O O . PHE A 1 158 ? -12.645 -11.126 13.606 1.00 68.00 158 PHE A O 1
ATOM 1230 N N . TYR A 1 159 ? -10.599 -11.658 14.356 1.00 67.19 159 TYR A N 1
ATOM 1231 C CA . TYR A 1 159 ? -9.905 -10.606 13.611 1.00 67.19 159 TYR A CA 1
ATOM 1232 C C . TYR A 1 159 ? -9.664 -10.976 12.145 1.00 67.19 159 TYR A C 1
ATOM 1234 O O . TYR A 1 159 ? -9.501 -10.081 11.320 1.00 67.19 159 TYR A O 1
ATOM 1242 N N . CYS A 1 160 ? -9.622 -12.272 11.829 1.00 64.56 160 CYS A N 1
ATOM 1243 C CA . CYS A 1 160 ? -9.460 -12.764 10.464 1.00 64.56 160 CYS A CA 1
ATOM 1244 C C . CYS A 1 160 ? -10.777 -12.756 9.683 1.00 64.56 160 CYS A C 1
ATOM 1246 O O . CYS A 1 160 ? -10.776 -12.352 8.523 1.00 64.56 160 CYS A O 1
ATOM 1248 N N . ASP A 1 161 ? -11.880 -13.148 10.322 1.00 66.06 161 ASP A N 1
ATOM 1249 C CA . ASP A 1 161 ? -13.174 -13.304 9.653 1.00 66.06 161 ASP A CA 1
ATOM 1250 C C . ASP A 1 161 ? -14.076 -12.062 9.774 1.00 66.06 161 ASP A C 1
ATOM 1252 O O . ASP A 1 161 ? -15.143 -12.034 9.167 1.00 66.06 161 ASP A O 1
ATOM 1256 N N . LEU A 1 162 ? -13.667 -11.037 10.545 1.00 63.47 162 LEU A N 1
ATOM 1257 C CA . LEU A 1 162 ? -14.394 -9.765 10.727 1.00 63.47 162 LEU A CA 1
ATOM 1258 C C . LEU A 1 162 ? -15.892 -9.962 11.052 1.00 63.47 162 LEU A C 1
ATOM 1260 O O . LEU A 1 162 ? -16.745 -9.217 10.587 1.00 63.47 162 LEU A O 1
ATOM 1264 N N . LEU A 1 163 ? -16.213 -10.983 11.853 1.00 57.41 163 LEU A N 1
ATOM 1265 C CA . LEU A 1 163 ? -17.572 -11.535 11.947 1.00 57.41 163 LEU A CA 1
ATOM 1266 C C . LEU A 1 163 ? -18.621 -10.611 12.589 1.00 57.41 163 LEU A C 1
ATOM 1268 O O . LEU A 1 163 ? -19.806 -10.878 12.409 1.00 57.41 163 LEU A O 1
ATOM 1272 N N . ASP A 1 164 ? -18.219 -9.574 13.337 1.00 66.38 164 ASP A N 1
ATOM 1273 C CA . ASP A 1 164 ? -19.143 -8.556 13.866 1.00 66.38 164 ASP A CA 1
ATOM 1274 C C . ASP A 1 164 ? -18.388 -7.320 14.407 1.00 66.38 164 ASP A C 1
ATOM 1276 O O . ASP A 1 164 ? -17.901 -7.301 15.547 1.00 66.38 164 ASP A O 1
ATOM 1280 N N . LEU A 1 165 ? -18.268 -6.260 13.605 1.00 69.75 165 LEU A N 1
ATOM 1281 C CA . LEU A 1 165 ? -17.641 -5.005 14.031 1.00 69.75 165 LEU A CA 1
ATOM 1282 C C . LEU A 1 165 ? -18.526 -4.234 15.016 1.00 69.75 165 LEU A C 1
ATOM 1284 O O . LEU A 1 165 ? -18.000 -3.444 15.808 1.00 69.75 165 LEU A O 1
ATOM 1288 N N . ASN A 1 166 ? -19.838 -4.485 15.050 1.00 67.25 166 ASN A N 1
ATOM 1289 C CA . ASN A 1 166 ? -20.737 -3.852 16.021 1.00 67.25 166 ASN A CA 1
ATOM 1290 C C . ASN A 1 166 ? -20.379 -4.245 17.462 1.00 67.25 166 ASN A C 1
ATOM 1292 O O . ASN A 1 166 ? -20.480 -3.425 18.378 1.00 67.25 166 ASN A O 1
ATOM 1296 N N . TYR A 1 167 ? -19.841 -5.449 17.661 1.00 70.12 167 TYR A N 1
ATOM 1297 C CA . TYR A 1 167 ? -19.358 -5.888 18.969 1.00 70.12 167 TYR A CA 1
ATOM 1298 C C . TYR A 1 167 ? -18.102 -5.124 19.423 1.00 70.12 167 TYR A C 1
ATOM 1300 O O . TYR A 1 167 ? -17.938 -4.805 20.605 1.00 70.12 167 TYR A O 1
ATOM 1308 N N . LEU A 1 168 ? -17.225 -4.761 18.478 1.00 70.56 168 LEU A N 1
ATOM 1309 C CA . LEU A 1 168 ? -16.090 -3.876 18.756 1.00 70.56 168 LEU A CA 1
ATOM 1310 C C . LEU A 1 168 ? -16.563 -2.462 19.096 1.00 70.56 168 LEU A C 1
ATOM 1312 O O . LEU A 1 168 ? -16.019 -1.845 20.012 1.00 70.56 168 LEU A O 1
ATOM 1316 N N . VAL A 1 169 ? -17.598 -1.963 18.416 1.00 70.75 169 VAL A N 1
ATOM 1317 C CA . VAL A 1 169 ? -18.207 -0.657 18.715 1.00 70.75 169 VAL A CA 1
ATOM 1318 C C . VAL A 1 169 ? -18.743 -0.628 20.146 1.00 70.75 169 VAL A C 1
ATOM 1320 O O . VAL A 1 169 ? -18.501 0.341 20.868 1.00 70.75 169 VAL A O 1
ATOM 1323 N N . ASP A 1 170 ? -19.436 -1.674 20.593 1.00 73.62 170 ASP A N 1
ATOM 1324 C CA . ASP A 1 170 ? -19.949 -1.749 21.963 1.00 73.62 170 ASP A CA 1
ATOM 1325 C C . ASP A 1 170 ? -18.825 -1.800 23.005 1.00 73.62 170 ASP A C 1
ATOM 1327 O O . ASP A 1 170 ? -18.871 -1.048 23.981 1.00 73.62 170 ASP A O 1
ATOM 1331 N N . LYS A 1 171 ? -17.743 -2.537 22.741 1.00 70.94 171 LYS A N 1
ATOM 1332 C CA . LYS A 1 171 ? -16.525 -2.538 23.572 1.00 70.94 171 LYS A CA 1
ATOM 1333 C C . LYS A 1 171 ? -15.844 -1.169 23.670 1.00 70.94 171 LYS A C 1
ATOM 1335 O O . LYS A 1 171 ? -15.420 -0.779 24.758 1.00 70.94 171 LYS A O 1
ATOM 1340 N N . VAL A 1 172 ? -15.756 -0.416 22.570 1.00 68.31 172 VAL A N 1
ATOM 1341 C CA . VAL A 1 172 ? -15.231 0.966 22.585 1.00 68.31 172 VAL A CA 1
ATOM 1342 C C . VAL A 1 172 ? -16.086 1.862 23.487 1.00 68.31 172 VAL A C 1
ATOM 1344 O O . VAL A 1 172 ? -15.561 2.733 24.178 1.00 68.31 172 VAL A O 1
ATOM 1347 N N . ASN A 1 173 ? -17.398 1.624 23.535 1.00 63.44 173 ASN A N 1
ATOM 1348 C CA . ASN A 1 173 ? -18.305 2.371 24.406 1.00 63.44 173 ASN A CA 1
ATOM 1349 C C . ASN A 1 173 ? -18.192 1.956 25.885 1.00 63.44 173 ASN A C 1
ATOM 1351 O O . ASN A 1 173 ? -18.347 2.804 26.763 1.00 63.44 173 ASN A O 1
ATOM 1355 N N . GLU A 1 174 ? -17.905 0.685 26.177 1.00 64.06 174 GLU A N 1
ATOM 1356 C CA . GLU A 1 174 ? -17.711 0.174 27.545 1.00 64.06 174 GLU A CA 1
ATOM 1357 C C . GLU A 1 174 ? -16.441 0.704 28.222 1.00 64.06 174 GLU A C 1
ATOM 1359 O O . GLU A 1 174 ? -16.379 0.764 29.452 1.00 64.06 174 GLU A O 1
ATOM 1364 N N . GLN A 1 175 ? -15.447 1.156 27.447 1.00 62.94 175 GLN A N 1
ATOM 1365 C CA . GLN A 1 175 ? -14.226 1.769 27.985 1.00 62.94 175 GLN A CA 1
ATOM 1366 C C . GLN A 1 175 ? -14.467 3.120 28.695 1.00 62.94 175 GLN A C 1
ATOM 1368 O O . GLN A 1 175 ? -13.530 3.675 29.266 1.00 62.94 175 GLN A O 1
ATOM 1373 N N . ASN A 1 176 ? -15.715 3.616 28.755 1.00 56.00 176 ASN A N 1
ATOM 1374 C CA . ASN A 1 176 ? -16.149 4.756 29.579 1.00 56.00 176 ASN A CA 1
ATOM 1375 C C . ASN A 1 176 ? -15.352 6.056 29.364 1.00 56.00 176 ASN A C 1
ATOM 1377 O O . ASN A 1 176 ? -15.339 6.925 30.237 1.00 56.00 176 ASN A O 1
ATOM 1381 N N . ASP A 1 177 ? -14.723 6.233 28.201 1.00 67.00 177 ASP A N 1
ATOM 1382 C CA . ASP A 1 177 ? -14.141 7.519 27.834 1.00 67.00 177 ASP A CA 1
ATOM 1383 C C . ASP A 1 177 ? -15.279 8.489 27.442 1.00 67.00 177 ASP A C 1
ATOM 1385 O O . ASP A 1 177 ? -15.987 8.248 26.451 1.00 67.00 177 ASP A O 1
ATOM 1389 N N . PRO A 1 178 ? -15.480 9.599 28.182 1.00 66.00 178 PRO A N 1
ATOM 1390 C CA . PRO A 1 178 ? -16.519 10.585 27.883 1.00 66.00 178 PRO A CA 1
ATOM 1391 C C . PRO A 1 178 ? -16.414 11.161 26.466 1.00 66.00 178 PRO A C 1
ATOM 1393 O O . PRO A 1 178 ? -17.419 11.606 25.901 1.00 66.00 178 PRO A O 1
ATOM 1396 N N . PHE A 1 179 ? -15.211 11.165 25.885 1.00 68.69 179 PHE A N 1
ATOM 1397 C CA . PHE A 1 179 ? -14.977 11.621 24.523 1.00 68.69 179 PHE A CA 1
ATOM 1398 C C . PHE A 1 179 ? -15.501 10.613 23.495 1.00 68.69 179 PHE A C 1
ATOM 1400 O O . PHE A 1 179 ? -16.228 11.007 22.584 1.00 68.69 179 PHE A O 1
ATOM 1407 N N . LEU A 1 180 ? -15.202 9.321 23.655 1.00 67.31 180 LEU A N 1
ATOM 1408 C CA . LEU A 1 180 ? -15.631 8.268 22.724 1.00 67.31 180 LEU A CA 1
ATOM 1409 C C . LEU A 1 180 ? -17.146 8.036 22.773 1.00 67.31 180 LEU A C 1
ATOM 1411 O O . LEU A 1 180 ? -17.773 7.874 21.724 1.00 67.31 180 LEU A O 1
ATOM 1415 N N . ALA A 1 181 ? -17.765 8.150 23.953 1.00 68.12 181 ALA A N 1
ATOM 1416 C CA . ALA A 1 181 ? -19.217 8.027 24.111 1.00 68.12 181 ALA A CA 1
ATOM 1417 C C . ALA A 1 181 ? -20.003 9.041 23.254 1.00 68.12 181 ALA A C 1
ATOM 1419 O O . ALA A 1 181 ? -21.079 8.733 22.734 1.00 68.12 181 ALA A O 1
ATOM 1420 N N . LYS A 1 182 ? -19.448 10.245 23.042 1.00 75.94 182 LYS A N 1
ATOM 1421 C CA . LYS A 1 182 ? -20.036 11.274 22.169 1.00 75.94 182 LYS A CA 1
ATOM 1422 C C . LYS A 1 182 ? -20.079 10.838 20.699 1.00 75.94 182 LYS A C 1
ATOM 1424 O O . LYS A 1 182 ? -21.002 11.224 19.980 1.00 75.94 182 LYS A O 1
ATOM 1429 N N . TYR A 1 183 ? -19.109 10.041 20.253 1.00 75.81 183 TYR A N 1
ATOM 1430 C CA . TYR A 1 183 ? -18.955 9.621 18.856 1.00 75.81 183 TYR A CA 1
ATOM 1431 C C . TYR A 1 183 ? -19.501 8.219 18.572 1.00 75.81 183 TYR A C 1
ATOM 1433 O O . TYR A 1 183 ? -19.313 7.718 17.469 1.00 75.81 183 TYR A O 1
ATOM 1441 N N . LYS A 1 184 ? -20.266 7.618 19.494 1.00 75.12 184 LYS A N 1
ATOM 1442 C CA . LYS A 1 184 ? -20.853 6.276 19.325 1.00 75.12 184 LYS A CA 1
ATOM 1443 C C . LYS A 1 184 ? -21.528 6.064 17.964 1.00 75.12 184 LYS A C 1
ATOM 1445 O O . LYS A 1 184 ? -21.299 5.055 17.305 1.00 75.12 184 LYS A O 1
ATOM 1450 N N . LYS A 1 185 ? -22.349 7.026 17.526 1.00 81.19 185 LYS A N 1
ATOM 1451 C CA . LYS A 1 185 ? -23.044 6.951 16.228 1.00 81.19 185 LYS A CA 1
ATOM 1452 C C . LYS A 1 185 ? -22.082 6.953 15.038 1.00 81.19 185 LYS A C 1
ATOM 1454 O O . LYS A 1 185 ? -22.373 6.311 14.039 1.00 81.19 185 LYS A O 1
ATOM 1459 N N . LEU A 1 186 ? -20.966 7.675 15.146 1.00 81.62 186 LEU A N 1
ATOM 1460 C CA . LEU A 1 186 ? -19.940 7.723 14.110 1.00 81.62 186 LEU A CA 1
ATOM 1461 C C . LEU A 1 186 ? -19.200 6.388 14.036 1.00 81.62 186 LEU A C 1
ATOM 1463 O O . LEU A 1 186 ? -19.082 5.838 12.951 1.00 81.62 186 LEU A O 1
ATOM 1467 N N . THR A 1 187 ? -18.766 5.839 15.173 1.00 79.00 187 THR A N 1
ATOM 1468 C CA . THR A 1 187 ? -18.068 4.545 15.206 1.00 79.00 187 THR A CA 1
ATOM 1469 C C . THR A 1 187 ? -18.951 3.417 14.668 1.00 79.00 187 THR A C 1
ATOM 1471 O O . THR A 1 187 ? -18.474 2.603 13.888 1.00 79.00 187 THR A O 1
ATOM 1474 N N . ALA A 1 188 ? -20.247 3.414 15.002 1.00 79.88 188 ALA A N 1
ATOM 1475 C CA . ALA A 1 188 ? -21.210 2.461 14.445 1.00 79.88 188 ALA A CA 1
ATOM 1476 C C . ALA A 1 188 ? -21.387 2.618 12.924 1.00 79.88 188 ALA A C 1
ATOM 1478 O O . ALA A 1 188 ? -21.403 1.632 12.200 1.00 79.88 188 ALA A O 1
ATOM 1479 N N . ALA A 1 189 ? -21.480 3.855 12.424 1.00 83.19 189 ALA A N 1
ATOM 1480 C CA . ALA A 1 189 ? -21.574 4.099 10.986 1.00 83.19 189 ALA A CA 1
ATOM 1481 C C . ALA A 1 189 ? -20.299 3.668 10.241 1.00 83.19 189 ALA A C 1
ATOM 1483 O O . ALA A 1 189 ? -20.388 3.112 9.153 1.00 83.19 189 ALA A O 1
ATOM 1484 N N . LEU A 1 190 ? -19.121 3.897 10.831 1.00 81.38 190 LEU A N 1
ATOM 1485 C CA . LEU A 1 190 ? -17.843 3.457 10.271 1.00 81.38 190 LEU A CA 1
ATOM 1486 C C . LEU A 1 190 ? -17.736 1.930 10.227 1.00 81.38 190 LEU A C 1
ATOM 1488 O O . LEU A 1 190 ? -17.279 1.398 9.224 1.00 81.38 190 LEU A O 1
ATOM 1492 N N . ALA A 1 191 ? -18.179 1.240 11.280 1.00 80.12 191 ALA A N 1
ATOM 1493 C CA . ALA A 1 191 ? -18.252 -0.218 11.301 1.00 80.12 191 ALA A CA 1
ATOM 1494 C C . ALA A 1 191 ? -19.182 -0.752 10.201 1.00 80.12 191 ALA A C 1
ATOM 1496 O O . ALA A 1 191 ? -18.769 -1.623 9.445 1.00 80.12 191 ALA A O 1
ATOM 1497 N N . GLY A 1 192 ? -20.372 -0.161 10.042 1.00 81.12 192 GLY A N 1
ATOM 1498 C CA . GLY A 1 192 ? -21.309 -0.546 8.982 1.00 81.12 192 GLY A CA 1
ATOM 1499 C C . GLY A 1 192 ? -20.724 -0.397 7.574 1.00 81.12 192 GLY A C 1
ATOM 1500 O O . GLY A 1 192 ? -20.870 -1.291 6.756 1.00 81.12 192 GLY A O 1
ATOM 1501 N N . VAL A 1 193 ? -19.974 0.680 7.305 1.00 82.50 193 VAL A N 1
ATOM 1502 C CA . VAL A 1 193 ? -19.301 0.866 6.002 1.00 82.50 193 VAL A CA 1
ATOM 1503 C C . VAL A 1 193 ? -18.264 -0.224 5.719 1.00 82.50 193 VAL A C 1
ATOM 1505 O O . VAL A 1 193 ? -18.057 -0.570 4.561 1.00 82.50 193 VAL A O 1
ATOM 1508 N N . ILE A 1 194 ? -17.596 -0.741 6.753 1.00 80.69 194 ILE A N 1
ATOM 1509 C CA . ILE A 1 194 ? -16.614 -1.820 6.600 1.00 80.69 194 ILE A CA 1
ATOM 1510 C C . ILE A 1 194 ? -17.312 -3.175 6.420 1.00 80.69 194 ILE A C 1
ATOM 1512 O O . ILE A 1 194 ? -16.807 -3.995 5.670 1.00 80.69 194 ILE A O 1
ATOM 1516 N N . GLU A 1 195 ? -18.447 -3.416 7.086 1.00 78.81 195 GLU A N 1
ATOM 1517 C CA . GLU A 1 195 ? -19.233 -4.654 6.932 1.00 78.81 195 GLU A CA 1
ATOM 1518 C C . GLU A 1 195 ? -19.947 -4.746 5.573 1.00 78.81 195 GLU A C 1
ATOM 1520 O O . GLU A 1 195 ? -20.111 -5.841 5.040 1.00 78.81 195 GLU A O 1
ATOM 1525 N N . ASP A 1 196 ? -20.372 -3.611 5.013 1.00 79.25 196 ASP A N 1
ATOM 1526 C CA . ASP A 1 196 ? -21.102 -3.555 3.741 1.00 79.25 196 ASP A CA 1
ATOM 1527 C C . ASP A 1 196 ? -20.212 -3.784 2.495 1.00 79.25 196 ASP A C 1
ATOM 1529 O O . ASP A 1 196 ? -20.755 -3.962 1.399 1.00 79.25 196 ASP A O 1
ATOM 1533 N N . TYR A 1 197 ? -18.878 -3.744 2.628 1.00 65.44 197 TYR A N 1
ATOM 1534 C CA . TYR A 1 197 ? -17.911 -3.835 1.520 1.00 65.44 197 TYR A CA 1
ATOM 1535 C C . TYR A 1 197 ? -17.159 -5.170 1.503 1.00 65.44 197 TYR A C 1
ATOM 1537 O O . TYR A 1 197 ? -17.127 -5.809 0.424 1.00 65.44 197 TYR A O 1
#

Secondary structure (DSSP, 8-state):
--HHHHHHHHT--HHHHHHHHHHHHHHTHHHHHHHHHHHHHHH--TT--PPPP------S-THHHHT-HHHHHHHHHHHHHHTSPPPSSTTS----------EEEEEEGGGGG-HHHHHHHHHHHHHHHHHHTS-EEEEEE-GGGHHHH---SS-HHHHHHT--HHHHHHHHHHT--HHHHHTHHHHHHHHHHHHT-

InterPro domains:
  IPR004130 GPN-loop GTPase [PF03029] (1-80)
  IPR004130 GPN-loop GTPase [PF03029] (98-197)
  IPR004130 GPN-loop GTPase [PTHR21231] (1-81)
  IPR027417 P-loop containing nucleoside triphosphate hydrolase [G3DSA:3.40.50.300] (1-197)
  IPR027417 P-loop containing nucleoside triphosphate hydrolase [SSF52540] (1-165)